Protein AF-A0A9W6T0T1-F1 (afdb_monomer_lite)

Radius of gyration: 22.91 Å; chains: 1; bounding box: 56×58×58 Å

pLDDT: mean 77.08, std 14.74, range [39.44, 96.06]

Structure (mmCIF, N/CA/C/O backbone):
data_AF-A0A9W6T0T1-F1
#
_entry.id   AF-A0A9W6T0T1-F1
#
loop_
_atom_site.group_PDB
_atom_site.id
_atom_site.type_symbol
_atom_site.label_atom_id
_atom_site.label_alt_id
_atom_site.label_comp_id
_atom_site.label_asym_id
_atom_site.label_entity_id
_atom_site.label_seq_id
_atom_site.pdbx_PDB_ins_code
_atom_site.Cartn_x
_atom_site.Cartn_y
_atom_site.Cartn_z
_atom_site.occupancy
_atom_site.B_iso_or_equiv
_atom_site.auth_seq_id
_atom_site.auth_comp_id
_atom_site.auth_asym_id
_atom_site.auth_atom_id
_atom_site.pdbx_PDB_model_num
ATOM 1 N N . MET A 1 1 ? -1.316 -19.391 18.845 1.00 46.00 1 MET A N 1
ATOM 2 C CA . MET A 1 1 ? -0.109 -18.584 18.504 1.00 46.00 1 MET A CA 1
ATOM 3 C C . MET A 1 1 ? 0.082 -18.377 16.994 1.00 46.00 1 MET A C 1
ATOM 5 O O . MET A 1 1 ? 0.774 -17.444 16.601 1.00 46.00 1 MET A O 1
ATOM 9 N N . SER A 1 2 ? -0.535 -19.207 16.144 1.00 60.16 2 SER A N 1
ATOM 10 C CA . SER A 1 2 ? -0.568 -19.072 14.679 1.00 60.16 2 SER A CA 1
ATOM 11 C C . SER A 1 2 ? -1.429 -17.910 14.167 1.00 60.16 2 SER A C 1
ATOM 13 O O . SER A 1 2 ? -1.090 -17.333 13.134 1.00 60.16 2 SER A O 1
ATOM 15 N N . ASP A 1 3 ? -2.499 -17.543 14.881 1.00 75.88 3 ASP A N 1
ATOM 16 C CA . ASP A 1 3 ? -3.438 -16.512 14.414 1.00 75.88 3 ASP A CA 1
ATOM 17 C C . ASP A 1 3 ? -2.852 -15.109 14.490 1.00 75.88 3 ASP A C 1
ATOM 19 O O . ASP A 1 3 ? -2.873 -14.400 13.496 1.00 75.88 3 ASP A O 1
ATOM 23 N N . VAL A 1 4 ? -2.209 -14.737 15.605 1.00 84.44 4 VAL A N 1
ATOM 24 C CA . VAL A 1 4 ? -1.589 -13.405 15.744 1.00 84.44 4 VAL A CA 1
ATOM 25 C C . VAL A 1 4 ? -0.536 -13.172 14.659 1.00 84.44 4 VAL A C 1
ATOM 27 O O . VAL A 1 4 ? -0.541 -12.130 14.012 1.00 84.44 4 VAL A O 1
ATOM 30 N N . LYS A 1 5 ? 0.330 -14.162 14.400 1.00 84.69 5 LYS A N 1
ATOM 31 C CA . LYS A 1 5 ? 1.347 -14.073 13.337 1.00 84.69 5 LYS A CA 1
ATOM 32 C C . LYS A 1 5 ? 0.708 -13.902 11.960 1.00 84.69 5 LYS A C 1
ATOM 34 O O . LYS A 1 5 ? 1.174 -13.100 11.161 1.00 84.69 5 LYS A O 1
ATOM 39 N N . THR A 1 6 ? -0.373 -14.630 11.699 1.00 85.69 6 THR A N 1
ATOM 40 C CA . THR A 1 6 ? -1.100 -14.543 10.430 1.00 85.69 6 THR A CA 1
ATOM 41 C C . THR A 1 6 ? -1.767 -13.183 10.263 1.00 85.69 6 THR A C 1
ATOM 43 O O . THR A 1 6 ? -1.629 -12.571 9.209 1.00 85.69 6 THR A O 1
ATOM 46 N N . SER A 1 7 ? -2.412 -12.666 11.309 1.00 87.00 7 SER A N 1
ATOM 47 C CA . SER A 1 7 ? -3.024 -11.337 11.295 1.00 87.00 7 SER A CA 1
ATOM 48 C C . SER A 1 7 ? -1.995 -10.234 11.054 1.00 87.00 7 SER A C 1
ATOM 50 O O . SER A 1 7 ? -2.264 -9.321 10.280 1.00 87.00 7 SER A O 1
ATOM 52 N N . VAL A 1 8 ? -0.799 -10.336 11.650 1.00 89.69 8 VAL A N 1
ATOM 53 C CA . VAL A 1 8 ? 0.301 -9.387 11.398 1.00 89.69 8 VAL A CA 1
ATOM 54 C C . VAL A 1 8 ? 0.752 -9.439 9.938 1.00 89.69 8 VAL A C 1
ATOM 56 O O . VAL A 1 8 ? 0.955 -8.390 9.338 1.00 89.69 8 VAL A O 1
ATOM 59 N N . ILE A 1 9 ? 0.863 -10.629 9.341 1.00 89.50 9 ILE A N 1
ATOM 60 C CA . ILE A 1 9 ? 1.258 -10.790 7.931 1.00 89.50 9 ILE A CA 1
ATOM 61 C C . ILE A 1 9 ? 0.209 -10.194 6.989 1.00 89.50 9 ILE A C 1
ATOM 63 O O . ILE A 1 9 ? 0.558 -9.461 6.066 1.00 89.50 9 ILE A O 1
ATOM 67 N N . VAL A 1 10 ? -1.075 -10.463 7.234 1.00 88.88 10 VAL A N 1
ATOM 68 C CA . VAL A 1 10 ? -2.179 -9.909 6.433 1.00 88.88 10 VAL A CA 1
ATOM 69 C C . VAL A 1 10 ? -2.222 -8.381 6.550 1.00 88.88 10 VAL A C 1
ATOM 71 O O . VAL A 1 10 ? -2.364 -7.679 5.544 1.00 88.88 10 VAL A O 1
ATOM 74 N N . LEU A 1 11 ? -2.042 -7.855 7.766 1.00 90.00 11 LEU A N 1
ATOM 75 C CA . LEU A 1 11 ? -1.973 -6.417 8.014 1.00 90.00 11 LEU A CA 1
ATOM 76 C C . LEU A 1 11 ? -0.768 -5.785 7.303 1.00 90.00 11 LEU A C 1
ATOM 78 O O . LEU A 1 11 ? -0.930 -4.782 6.612 1.00 90.00 11 LEU A O 1
ATOM 82 N N . ALA A 1 12 ? 0.415 -6.393 7.412 1.00 90.94 12 ALA A N 1
ATOM 83 C CA . ALA A 1 12 ? 1.630 -5.920 6.755 1.00 90.94 12 ALA A CA 1
ATOM 84 C C . ALA A 1 12 ? 1.478 -5.899 5.229 1.00 90.94 12 ALA A C 1
ATOM 86 O O . ALA A 1 12 ? 1.783 -4.887 4.605 1.00 90.94 12 ALA A O 1
ATOM 87 N N . ASN A 1 13 ? 0.934 -6.963 4.630 1.00 89.44 13 ASN A N 1
ATOM 88 C CA . ASN A 1 13 ? 0.684 -7.027 3.189 1.00 89.44 13 ASN A CA 1
ATOM 89 C C . ASN A 1 13 ? -0.243 -5.892 2.712 1.00 89.44 13 ASN A C 1
ATOM 91 O O . ASN A 1 13 ? -0.013 -5.286 1.669 1.00 89.44 13 ASN A O 1
ATOM 95 N N . THR A 1 14 ? -1.254 -5.553 3.516 1.00 88.25 14 THR A N 1
ATOM 96 C CA . THR A 1 14 ? -2.193 -4.463 3.208 1.00 88.25 14 THR A CA 1
ATOM 97 C C . THR A 1 14 ? -1.537 -3.081 3.292 1.00 88.25 14 THR A C 1
ATOM 99 O O . THR A 1 14 ? -1.861 -2.210 2.486 1.00 88.25 14 THR A O 1
ATOM 102 N N . ILE A 1 15 ? -0.629 -2.871 4.253 1.00 89.00 15 ILE A N 1
ATOM 103 C CA . ILE A 1 15 ? 0.111 -1.607 4.419 1.00 89.00 15 ILE A CA 1
ATOM 104 C C . ILE A 1 15 ? 1.149 -1.431 3.305 1.00 89.00 15 ILE A C 1
ATOM 106 O O . ILE A 1 15 ? 1.279 -0.333 2.772 1.00 89.00 15 ILE A O 1
ATOM 110 N N . LEU A 1 16 ? 1.875 -2.499 2.954 1.00 89.31 16 LEU A N 1
ATOM 111 C CA . LEU A 1 16 ? 2.924 -2.463 1.932 1.00 89.31 16 LEU A CA 1
ATOM 112 C C . LEU A 1 16 ? 2.329 -2.164 0.548 1.00 89.31 16 LEU A C 1
ATOM 114 O O . LEU A 1 16 ? 2.744 -1.189 -0.076 1.00 89.31 16 LEU A O 1
ATOM 118 N N . GLY A 1 17 ? 1.319 -2.942 0.136 1.00 83.31 17 GLY A N 1
ATOM 119 C CA . GLY A 1 17 ? 0.430 -2.699 -1.009 1.00 83.31 17 GLY A CA 1
ATOM 120 C C . GLY A 1 17 ? 1.032 -2.004 -2.241 1.00 83.31 17 GLY A C 1
ATOM 121 O O . GLY A 1 17 ? 2.203 -2.155 -2.577 1.00 83.31 17 GLY A O 1
ATOM 122 N N . THR A 1 18 ? 0.210 -1.213 -2.940 1.00 82.12 18 THR A N 1
ATOM 123 C CA . THR A 1 18 ? 0.683 -0.304 -4.005 1.00 82.12 18 THR A CA 1
ATOM 124 C C . THR A 1 18 ? 1.443 0.902 -3.455 1.00 82.12 18 THR A C 1
ATOM 126 O O . THR A 1 18 ? 2.189 1.542 -4.192 1.00 82.12 18 THR A O 1
ATOM 129 N N . GLY A 1 19 ? 1.289 1.207 -2.160 1.00 81.75 19 GLY A N 1
ATOM 130 C CA . GLY A 1 19 ? 1.917 2.358 -1.513 1.00 81.75 19 GLY A CA 1
ATOM 131 C C . GLY A 1 19 ? 3.441 2.339 -1.611 1.00 81.75 19 GLY A C 1
ATOM 132 O O . GLY A 1 19 ? 4.041 3.392 -1.813 1.00 81.75 19 GLY A O 1
ATOM 133 N N . LEU A 1 20 ? 4.061 1.153 -1.571 1.00 88.69 20 LEU A N 1
ATOM 134 C CA . LEU A 1 20 ? 5.510 0.997 -1.718 1.00 88.69 20 LEU A CA 1
ATOM 135 C C . LEU A 1 20 ? 6.044 1.566 -3.045 1.00 88.69 20 LEU A C 1
ATOM 137 O O . LEU A 1 20 ? 7.113 2.171 -3.059 1.00 88.69 20 LEU A O 1
ATOM 141 N N . LEU A 1 21 ? 5.293 1.413 -4.142 1.00 86.75 21 LEU A N 1
ATOM 142 C CA . LEU A 1 21 ? 5.676 1.922 -5.465 1.00 86.75 21 LEU A CA 1
ATOM 143 C C . LEU A 1 21 ? 5.518 3.447 -5.568 1.00 86.75 21 LEU A C 1
ATOM 145 O O . LEU A 1 21 ? 6.226 4.094 -6.336 1.00 86.75 21 LEU A O 1
ATOM 149 N N . SER A 1 22 ? 4.626 4.030 -4.766 1.00 86.75 22 SER A N 1
ATOM 150 C CA . SER A 1 22 ? 4.343 5.469 -4.763 1.00 86.75 22 SER A CA 1
ATOM 151 C C . SER A 1 22 ? 5.310 6.282 -3.897 1.00 86.75 22 SER A C 1
ATOM 153 O O . SER A 1 22 ? 5.521 7.461 -4.172 1.00 86.75 22 SER A O 1
ATOM 155 N N . ILE A 1 23 ? 5.925 5.681 -2.870 1.00 89.44 23 ILE A N 1
ATOM 156 C CA . ILE A 1 23 ? 6.899 6.352 -1.986 1.00 89.44 23 ILE A CA 1
ATOM 157 C C . ILE A 1 23 ? 8.079 6.984 -2.751 1.00 89.44 23 ILE A C 1
ATOM 159 O O . ILE A 1 23 ? 8.341 8.168 -2.527 1.00 89.44 23 ILE A O 1
ATOM 163 N N . PRO A 1 24 ? 8.795 6.283 -3.657 1.00 87.25 24 PRO A N 1
ATOM 164 C CA . PRO A 1 24 ? 9.903 6.899 -4.391 1.00 87.25 24 PRO A CA 1
ATOM 165 C C . PRO A 1 24 ? 9.436 8.052 -5.288 1.00 87.25 24 PRO A C 1
ATOM 167 O O . PRO A 1 24 ? 10.149 9.043 -5.433 1.00 87.25 24 PRO A O 1
ATOM 170 N N . TYR A 1 25 ? 8.226 7.958 -5.849 1.00 84.19 25 TYR A N 1
ATOM 171 C CA . TYR A 1 25 ? 7.629 9.036 -6.633 1.00 84.19 25 TYR A CA 1
ATOM 172 C C . TYR A 1 25 ? 7.314 10.269 -5.771 1.00 84.19 25 TYR A C 1
ATOM 174 O O . TYR A 1 25 ? 7.643 11.381 -6.174 1.00 84.19 25 TYR A O 1
ATOM 182 N N . ALA A 1 26 ? 6.766 10.079 -4.567 1.00 84.81 26 ALA A N 1
ATOM 183 C CA . ALA A 1 26 ? 6.483 11.168 -3.629 1.00 84.81 26 ALA A CA 1
ATOM 184 C C . ALA A 1 26 ? 7.763 11.882 -3.151 1.00 84.81 26 ALA A C 1
ATOM 186 O O . ALA A 1 26 ? 7.825 13.108 -3.106 1.00 84.81 26 ALA A O 1
ATOM 187 N N . ILE A 1 27 ? 8.831 11.131 -2.856 1.00 85.56 27 ILE A N 1
ATOM 188 C CA . ILE A 1 27 ? 10.128 11.727 -2.481 1.00 85.56 27 ILE A CA 1
ATOM 189 C C . ILE A 1 27 ? 10.734 12.497 -3.663 1.00 85.56 27 ILE A C 1
ATOM 191 O O . ILE A 1 27 ? 11.324 13.561 -3.475 1.00 85.56 27 ILE A O 1
ATOM 195 N N . LYS A 1 28 ? 10.565 11.986 -4.889 1.00 81.62 28 LYS A N 1
ATOM 196 C CA . LYS A 1 28 ? 11.007 12.671 -6.108 1.00 81.62 28 LYS A CA 1
ATOM 197 C C . LYS A 1 28 ? 10.241 13.980 -6.353 1.00 81.62 28 LYS A C 1
ATOM 199 O O . LYS A 1 28 ? 10.848 14.920 -6.857 1.00 81.62 28 LYS A O 1
ATOM 204 N N . SER A 1 29 ? 8.944 14.057 -6.037 1.00 80.56 29 SER A N 1
ATOM 205 C CA . SER A 1 29 ? 8.131 15.263 -6.273 1.00 80.56 29 SER A CA 1
ATOM 206 C C . SER A 1 29 ? 8.330 16.353 -5.218 1.00 80.56 29 SER A C 1
ATOM 208 O O . SER A 1 29 ? 8.400 17.537 -5.566 1.00 80.56 29 SER A O 1
ATOM 210 N N . ASP A 1 30 ? 8.436 15.953 -3.949 1.00 76.56 30 ASP A N 1
ATOM 211 C CA . ASP A 1 30 ? 8.377 16.869 -2.800 1.00 76.56 30 ASP A CA 1
ATOM 212 C C . ASP A 1 30 ? 9.770 17.223 -2.250 1.00 76.56 30 ASP A C 1
ATOM 214 O O . ASP A 1 30 ? 9.915 18.125 -1.425 1.00 76.56 30 ASP A O 1
ATOM 218 N N . GLY A 1 31 ? 10.811 16.537 -2.727 1.00 79.94 31 GLY A N 1
ATOM 219 C CA . GLY A 1 31 ? 12.179 16.667 -2.240 1.00 79.94 31 GLY A CA 1
ATOM 220 C C . GLY A 1 31 ? 12.460 15.775 -1.029 1.00 79.94 31 GLY A C 1
ATOM 221 O O . GLY A 1 31 ? 11.560 15.299 -0.333 1.00 79.94 31 GLY A O 1
ATOM 222 N N . LEU A 1 32 ? 13.746 15.533 -0.761 1.00 82.94 32 LEU A N 1
ATOM 223 C CA . LEU A 1 32 ? 14.165 14.525 0.219 1.00 82.94 32 LEU A CA 1
ATOM 224 C C . LEU A 1 32 ? 13.735 14.872 1.654 1.00 82.94 32 LEU A C 1
ATOM 226 O O . LEU A 1 32 ? 13.213 14.012 2.361 1.00 82.94 32 LEU A O 1
ATOM 230 N N . ALA A 1 33 ? 13.942 16.119 2.092 1.00 84.44 33 ALA A N 1
ATOM 231 C CA . ALA A 1 33 ? 13.657 16.516 3.471 1.00 84.44 33 ALA A CA 1
ATOM 232 C C . ALA A 1 33 ? 12.148 16.528 3.765 1.00 84.44 33 ALA A C 1
ATOM 234 O O . ALA A 1 33 ? 11.704 15.918 4.738 1.00 84.44 33 ALA A O 1
ATOM 235 N N . LEU A 1 34 ? 11.355 17.177 2.903 1.00 84.56 34 LEU A N 1
ATOM 236 C CA . LEU A 1 34 ? 9.900 17.239 3.055 1.00 84.56 34 LEU A CA 1
ATOM 237 C C . LEU A 1 34 ? 9.259 15.856 2.892 1.00 84.56 34 LEU A C 1
ATOM 239 O O . LEU A 1 34 ? 8.417 15.489 3.710 1.00 84.56 34 LEU A O 1
ATOM 243 N N . GLY A 1 35 ? 9.711 15.052 1.923 1.00 87.06 35 GLY A N 1
ATOM 244 C CA . GLY A 1 35 ? 9.228 13.684 1.726 1.00 87.06 35 GLY A CA 1
ATOM 245 C C . GLY A 1 35 ? 9.424 12.800 2.963 1.00 87.06 35 GLY A C 1
ATOM 246 O O . GLY A 1 35 ? 8.483 12.142 3.407 1.00 87.06 35 GLY A O 1
ATOM 247 N N . VAL A 1 36 ? 10.609 12.828 3.587 1.00 89.25 36 VAL A N 1
ATOM 248 C CA . VAL A 1 36 ? 10.875 12.054 4.816 1.00 89.25 36 VAL A CA 1
ATOM 249 C C . VAL A 1 36 ? 10.018 12.543 5.988 1.00 89.25 36 VAL A C 1
ATOM 251 O O . VAL A 1 36 ? 9.451 11.720 6.710 1.00 89.25 36 VAL A O 1
ATOM 254 N N . ILE A 1 37 ? 9.868 13.861 6.164 1.00 91.12 37 ILE A N 1
ATOM 255 C CA . ILE A 1 37 ? 9.015 14.431 7.220 1.00 91.12 37 ILE A CA 1
ATOM 256 C C . ILE A 1 37 ? 7.557 13.991 7.036 1.00 91.12 37 ILE A C 1
ATOM 258 O O . ILE A 1 37 ? 6.928 13.561 8.004 1.00 91.12 37 ILE A O 1
ATOM 262 N N . LEU A 1 38 ? 7.027 14.045 5.810 1.00 90.69 38 LEU A N 1
ATOM 263 C CA . LEU A 1 38 ? 5.658 13.623 5.504 1.00 90.69 38 LEU A CA 1
ATOM 264 C C . LEU A 1 38 ? 5.449 12.126 5.746 1.00 90.69 38 LEU A C 1
ATOM 266 O O . LEU A 1 38 ? 4.427 11.739 6.316 1.00 90.69 38 LEU A O 1
ATOM 270 N N . VAL A 1 39 ? 6.424 11.281 5.392 1.00 91.31 39 VAL A N 1
ATOM 271 C CA . VAL A 1 39 ? 6.359 9.840 5.682 1.00 91.31 39 VAL A CA 1
ATOM 272 C C . VAL A 1 39 ? 6.318 9.598 7.192 1.00 91.31 39 VAL A C 1
ATOM 274 O O . VAL A 1 39 ? 5.432 8.879 7.658 1.00 91.31 39 VAL A O 1
ATOM 277 N N . ILE A 1 40 ? 7.198 10.234 7.973 1.00 93.31 40 ILE A N 1
ATOM 278 C CA . ILE A 1 40 ? 7.216 10.092 9.440 1.00 93.31 40 ILE A CA 1
ATOM 279 C C . ILE A 1 40 ? 5.900 10.590 10.049 1.00 93.31 40 ILE A C 1
ATOM 281 O O . ILE A 1 40 ? 5.307 9.897 10.877 1.00 93.31 40 ILE A O 1
ATOM 285 N N . ALA A 1 41 ? 5.405 11.750 9.612 1.00 94.69 41 ALA A N 1
ATOM 286 C CA . ALA A 1 41 ? 4.128 12.288 10.070 1.00 94.69 41 ALA A CA 1
ATOM 287 C C . ALA A 1 41 ? 2.974 11.316 9.770 1.00 94.69 41 ALA A C 1
ATOM 289 O O . ALA A 1 41 ? 2.198 10.989 10.669 1.00 94.69 41 ALA A O 1
ATOM 290 N N . SER A 1 42 ? 2.912 10.773 8.548 1.00 92.94 42 SER A N 1
ATOM 291 C CA . SER A 1 42 ? 1.891 9.795 8.150 1.00 92.94 42 SER A CA 1
ATOM 292 C C . SER A 1 42 ? 1.966 8.500 8.967 1.00 92.94 42 SER A C 1
ATOM 294 O O . SER A 1 42 ? 0.927 7.941 9.333 1.00 92.94 42 SER A O 1
ATOM 296 N N . ALA A 1 43 ? 3.176 8.050 9.319 1.00 93.06 43 ALA A N 1
ATOM 297 C CA . ALA A 1 43 ? 3.394 6.874 10.151 1.00 93.06 43 ALA A CA 1
ATOM 298 C C . ALA A 1 43 ? 2.902 7.110 11.587 1.00 93.06 43 ALA A C 1
ATOM 300 O O . ALA A 1 43 ? 2.169 6.275 12.121 1.00 93.06 43 ALA A O 1
ATOM 301 N N . CYS A 1 44 ? 3.219 8.265 12.183 1.00 96.06 44 CYS A N 1
ATOM 302 C CA . CYS A 1 44 ? 2.721 8.655 13.504 1.00 96.06 44 CYS A CA 1
ATOM 303 C C . CYS A 1 44 ? 1.189 8.748 13.533 1.00 96.06 44 CYS A C 1
ATOM 305 O O .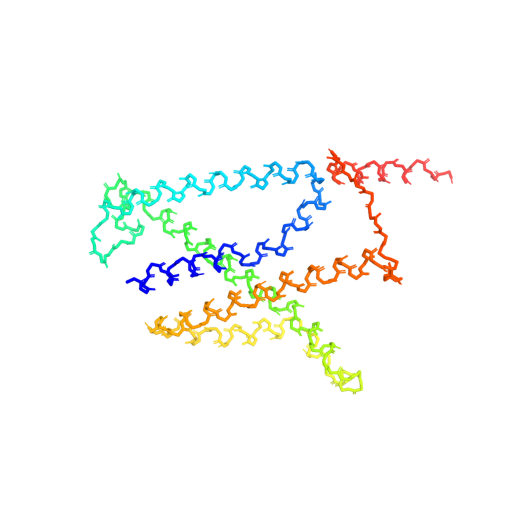 CYS A 1 44 ? 0.554 8.171 14.419 1.00 96.06 44 CYS A O 1
ATOM 307 N N . THR A 1 45 ? 0.579 9.414 12.546 1.00 95.19 45 THR A N 1
ATOM 308 C CA . THR A 1 45 ? -0.884 9.531 12.440 1.00 95.19 45 THR A CA 1
ATOM 309 C C . THR A 1 45 ? -1.549 8.166 12.252 1.00 95.19 45 THR A C 1
ATOM 311 O O . THR A 1 45 ? -2.552 7.878 12.905 1.00 95.19 45 THR A O 1
ATOM 314 N N . SER A 1 46 ? -0.976 7.294 11.419 1.00 93.75 46 SER A N 1
ATOM 315 C CA . SER A 1 46 ? -1.496 5.938 11.194 1.00 93.75 46 SER A CA 1
ATOM 316 C C . SER A 1 46 ? -1.380 5.063 12.443 1.00 93.75 46 SER A C 1
ATOM 318 O O . SER A 1 46 ? -2.328 4.355 12.784 1.00 93.75 46 SER A O 1
ATOM 320 N N . ALA A 1 47 ? -0.255 5.134 13.163 1.00 93.88 47 ALA A N 1
ATOM 321 C CA . ALA A 1 47 ? -0.053 4.407 14.415 1.00 93.88 47 ALA A CA 1
ATOM 322 C C . ALA A 1 47 ? -1.039 4.865 15.499 1.00 93.88 47 ALA A C 1
ATOM 324 O O . ALA A 1 47 ? -1.648 4.030 16.170 1.00 93.88 47 ALA A O 1
ATOM 325 N N . PHE A 1 48 ? -1.252 6.178 15.626 1.00 94.81 48 PHE A N 1
ATOM 326 C CA . PHE A 1 48 ? -2.247 6.737 16.538 1.00 94.81 48 PHE A CA 1
ATOM 327 C C . PHE A 1 48 ? -3.671 6.291 16.172 1.00 94.81 48 PHE A C 1
ATOM 329 O O . PHE A 1 48 ? -4.405 5.810 17.034 1.00 94.81 48 PHE A O 1
ATOM 336 N N . GLY A 1 49 ? -4.043 6.356 14.888 1.00 92.25 49 GLY A N 1
ATOM 337 C CA . GLY A 1 49 ? -5.343 5.882 14.408 1.00 92.25 49 GLY A CA 1
ATOM 338 C C . GLY A 1 49 ? -5.569 4.391 14.680 1.00 92.25 49 GLY A C 1
ATOM 339 O O . GLY A 1 49 ? -6.627 4.006 15.183 1.00 92.25 49 GLY A O 1
ATOM 340 N N . LEU A 1 50 ? -4.557 3.554 14.427 1.00 90.31 50 LEU A N 1
ATOM 341 C CA . LEU A 1 50 ? -4.611 2.121 14.719 1.00 90.31 50 LEU A CA 1
ATOM 342 C C . LEU A 1 50 ? -4.719 1.847 16.225 1.00 90.31 50 LEU A C 1
ATOM 344 O O . LEU A 1 50 ? -5.455 0.947 16.623 1.00 90.31 50 LEU A O 1
ATOM 348 N N . TYR A 1 51 ? -4.038 2.629 17.067 1.00 91.50 51 TYR A N 1
ATOM 349 C CA . TYR A 1 51 ? -4.130 2.526 18.524 1.00 91.50 51 TYR A CA 1
ATOM 350 C C . TYR A 1 51 ? -5.535 2.862 19.038 1.00 91.50 51 TYR A C 1
ATOM 352 O O . TYR A 1 51 ? -6.123 2.074 19.784 1.00 91.50 51 TYR A O 1
ATOM 360 N N . CYS A 1 52 ? -6.111 3.984 18.594 1.00 87.88 52 CYS A N 1
ATOM 361 C CA . CYS A 1 52 ? -7.489 4.355 18.919 1.00 87.88 52 CYS A CA 1
ATOM 362 C C . CYS A 1 52 ? -8.479 3.271 18.476 1.00 87.88 52 CYS A C 1
ATOM 364 O O . CYS A 1 52 ? -9.358 2.882 19.249 1.00 87.88 52 CYS A O 1
ATOM 366 N N . LEU A 1 53 ? -8.303 2.733 17.266 1.00 85.50 53 LEU A N 1
ATOM 367 C CA . LEU A 1 53 ? -9.145 1.663 16.743 1.00 85.50 53 LEU A CA 1
ATOM 368 C C . LEU A 1 53 ? -8.998 0.363 17.545 1.00 85.50 53 LEU A C 1
ATOM 370 O O . LEU A 1 53 ? -9.995 -0.289 17.844 1.00 85.50 53 LEU A O 1
ATOM 374 N N . ALA A 1 54 ? -7.775 -0.003 17.929 1.00 86.25 54 ALA A N 1
ATOM 375 C CA . ALA A 1 54 ? -7.511 -1.194 18.730 1.00 86.25 54 ALA A CA 1
ATOM 376 C C . ALA A 1 54 ? -8.145 -1.101 20.124 1.00 86.25 54 ALA A C 1
ATOM 378 O O . ALA A 1 54 ? -8.635 -2.104 20.641 1.00 86.25 54 ALA A O 1
ATOM 379 N N . ILE A 1 55 ? -8.167 0.091 20.730 1.00 84.75 55 ILE A N 1
ATOM 380 C CA . ILE A 1 55 ? -8.893 0.333 21.982 1.00 84.75 55 ILE A CA 1
ATOM 381 C C . ILE A 1 55 ? -10.395 0.206 21.752 1.00 84.75 55 ILE A C 1
ATOM 383 O O . ILE A 1 55 ? -11.043 -0.542 22.479 1.00 84.75 55 ILE A O 1
ATOM 387 N N . ALA A 1 56 ? -10.940 0.880 20.735 1.00 78.00 56 ALA A N 1
ATOM 388 C CA . ALA A 1 56 ? -12.364 0.819 20.416 1.00 78.00 56 ALA A CA 1
ATOM 389 C C . ALA A 1 56 ? -12.827 -0.629 20.181 1.00 78.00 56 ALA A C 1
ATOM 391 O O . ALA A 1 56 ? -13.839 -1.050 20.734 1.00 78.00 56 ALA A O 1
ATOM 392 N N . ALA A 1 57 ? -12.035 -1.428 19.460 1.00 77.56 57 ALA A N 1
ATOM 393 C CA . ALA A 1 57 ? -12.320 -2.833 19.183 1.00 77.56 57 ALA A CA 1
ATOM 394 C C . ALA A 1 57 ? -12.467 -3.702 20.447 1.00 77.56 57 ALA A C 1
ATOM 396 O O . ALA A 1 57 ? -13.196 -4.690 20.408 1.00 77.56 57 ALA A O 1
ATOM 397 N N . LYS A 1 58 ? -11.845 -3.332 21.578 1.00 77.62 58 LYS A N 1
ATOM 398 C CA . LYS A 1 58 ? -12.016 -4.046 22.860 1.00 77.62 58 LYS A CA 1
ATOM 399 C C . LYS A 1 58 ? -13.408 -3.865 23.470 1.00 77.62 58 LYS A C 1
ATOM 401 O O . LYS A 1 58 ? -13.818 -4.698 24.269 1.00 77.62 58 LYS A O 1
ATOM 406 N N . PHE A 1 59 ? -14.115 -2.794 23.111 1.00 69.88 59 PHE A N 1
ATOM 407 C CA . PHE A 1 59 ? -15.471 -2.512 23.588 1.00 69.88 59 PHE A CA 1
ATOM 408 C C . PHE A 1 59 ? -16.561 -3.135 22.698 1.00 69.88 59 PHE A C 1
ATOM 410 O O . PHE A 1 59 ? -17.732 -3.119 23.069 1.00 69.88 59 PHE A O 1
ATOM 417 N N . ALA A 1 60 ? -16.204 -3.689 21.532 1.00 66.44 60 ALA A N 1
ATOM 418 C CA . ALA A 1 60 ? -17.145 -4.398 20.667 1.00 66.44 60 ALA A CA 1
ATOM 419 C C . ALA A 1 60 ? -17.457 -5.807 21.195 1.00 66.44 60 ALA A C 1
ATOM 421 O O . ALA A 1 60 ? -16.611 -6.466 21.797 1.00 66.44 60 ALA A O 1
ATOM 422 N N . VAL A 1 61 ? -18.665 -6.304 20.904 1.00 57.72 61 VAL A N 1
ATOM 423 C CA . VAL A 1 61 ? -19.070 -7.675 21.247 1.00 57.72 61 VAL A CA 1
ATOM 424 C C . VAL A 1 61 ? -18.139 -8.686 20.550 1.00 57.72 61 VAL A C 1
ATOM 426 O O . VAL A 1 61 ? -17.992 -8.627 19.321 1.00 57.72 61 VAL A O 1
ATOM 429 N N . PRO A 1 62 ? -17.530 -9.634 21.292 1.00 54.53 62 PRO A N 1
ATOM 430 C CA . PRO A 1 62 ? -16.669 -10.663 20.716 1.00 54.53 62 PRO A CA 1
ATOM 431 C C . PRO A 1 62 ? -17.392 -11.448 19.612 1.00 54.53 62 PRO A C 1
ATOM 433 O O . PRO A 1 62 ? -18.505 -11.931 19.802 1.00 54.53 62 PRO A O 1
ATOM 436 N N . GLY A 1 63 ? -16.762 -11.567 18.441 1.00 54.38 63 GLY A N 1
ATOM 437 C CA . GLY A 1 63 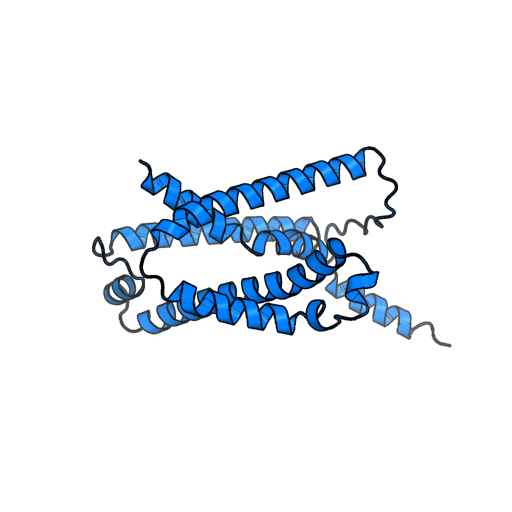? -17.284 -12.335 17.302 1.00 54.38 63 GLY A CA 1
ATOM 438 C C . GLY A 1 63 ? -18.127 -11.549 16.289 1.00 54.38 63 GLY A C 1
ATOM 439 O O . GLY A 1 63 ? -18.345 -12.059 15.197 1.00 54.38 63 GLY A O 1
ATOM 440 N N . HIS A 1 64 ? -18.542 -10.310 16.593 1.00 50.09 64 HIS A N 1
ATOM 441 C CA . HIS A 1 64 ? -19.257 -9.413 15.662 1.00 50.09 64 HIS A CA 1
ATOM 442 C C . HIS A 1 64 ? -18.697 -7.980 15.709 1.00 50.09 64 HIS A C 1
ATOM 444 O O . HIS A 1 64 ? -19.436 -6.996 15.652 1.00 50.09 64 HIS A O 1
ATOM 450 N N . ALA A 1 65 ? -17.373 -7.850 15.825 1.00 52.41 65 ALA A N 1
ATOM 451 C CA . ALA A 1 65 ? -16.672 -6.568 15.827 1.00 52.41 65 ALA A CA 1
ATOM 452 C C . ALA A 1 65 ? -16.631 -5.954 14.414 1.00 52.41 65 ALA A C 1
ATOM 454 O O . ALA A 1 65 ? -15.583 -5.862 13.783 1.00 52.41 65 ALA A O 1
ATOM 455 N N . SER A 1 66 ? -17.794 -5.567 13.894 1.00 61.56 66 SER A N 1
ATOM 456 C CA . SER A 1 66 ? -17.896 -4.704 12.719 1.00 61.56 66 SER A CA 1
ATOM 457 C C . SER A 1 66 ? -17.907 -3.242 13.166 1.00 61.56 66 SER A C 1
ATOM 459 O O . SER A 1 66 ? -18.473 -2.909 14.211 1.00 61.56 66 SER A O 1
ATOM 461 N N . PHE A 1 67 ? -17.329 -2.353 12.358 1.00 58.75 67 PHE A N 1
ATOM 462 C CA . PHE A 1 67 ? -17.402 -0.901 12.556 1.00 58.75 67 PHE A CA 1
ATOM 463 C C . PHE A 1 67 ? -18.849 -0.412 12.729 1.00 58.75 67 PHE A C 1
ATOM 465 O O . PHE A 1 67 ? -19.101 0.521 13.489 1.00 58.75 67 PHE A O 1
ATOM 472 N N . PHE A 1 68 ? -19.814 -1.112 12.125 1.00 56.50 68 PHE A N 1
ATOM 473 C CA . PHE A 1 68 ? -21.240 -0.878 12.329 1.00 56.50 68 PHE A CA 1
ATOM 474 C C . PHE A 1 68 ? -21.686 -1.125 13.783 1.00 56.50 68 PHE A C 1
ATOM 476 O O . PHE A 1 68 ? -22.379 -0.293 14.367 1.00 56.50 68 PHE A O 1
ATOM 483 N N . ALA A 1 69 ? -21.242 -2.221 14.406 1.00 58.31 69 ALA A N 1
ATOM 484 C CA . ALA A 1 69 ? -21.558 -2.549 15.799 1.00 58.31 69 ALA A CA 1
ATOM 485 C C . ALA A 1 69 ? -20.914 -1.559 16.786 1.00 58.31 69 ALA A C 1
ATOM 487 O O . ALA A 1 69 ? -21.542 -1.172 17.770 1.00 58.31 69 ALA A O 1
ATOM 488 N N . LEU A 1 70 ? -19.701 -1.085 16.482 1.00 58.97 70 LEU A N 1
ATOM 489 C CA . LEU A 1 70 ? -19.031 -0.020 17.239 1.00 58.97 70 LEU A CA 1
ATOM 490 C C . LEU A 1 70 ? -19.763 1.320 17.107 1.00 58.97 70 LEU A C 1
ATOM 492 O O . LEU A 1 70 ? -20.003 1.999 18.103 1.00 58.97 70 LEU A O 1
ATOM 496 N N . SER A 1 71 ? -20.194 1.674 15.896 1.00 57.31 71 SER A N 1
ATOM 497 C CA . SER A 1 71 ? -20.922 2.922 15.659 1.00 57.31 71 SER A CA 1
ATOM 498 C C . SER A 1 71 ? -22.281 2.975 16.364 1.00 57.31 71 SER A C 1
ATOM 500 O O . SER A 1 71 ? -22.670 4.027 16.866 1.00 57.31 71 SER A O 1
ATOM 502 N N . LYS A 1 72 ? -22.970 1.830 16.483 1.00 57.03 72 LYS A N 1
ATOM 503 C CA . LYS A 1 72 ? -24.218 1.687 17.250 1.00 57.03 72 LYS A CA 1
ATOM 504 C C . LYS A 1 72 ? -24.013 1.945 18.746 1.00 57.03 72 LYS A C 1
ATOM 506 O O . LYS A 1 72 ? -24.952 2.389 19.398 1.00 57.03 72 LYS A O 1
ATOM 511 N N . LEU A 1 73 ? -22.812 1.674 19.266 1.00 58.16 73 LEU A N 1
ATOM 512 C CA . LEU A 1 73 ? -22.451 1.858 20.673 1.00 58.16 73 LEU A CA 1
ATOM 513 C C . LEU A 1 73 ? -22.050 3.303 21.006 1.00 58.16 73 LEU A C 1
ATOM 515 O O . LEU A 1 73 ? -22.287 3.750 22.122 1.00 58.16 73 LEU A O 1
ATOM 519 N N . THR A 1 74 ? -21.430 4.025 20.065 1.00 64.06 74 THR A N 1
ATOM 520 C CA . THR A 1 74 ? -20.904 5.380 20.315 1.00 64.06 74 THR A CA 1
ATOM 521 C C . THR A 1 74 ? -21.835 6.483 19.805 1.00 64.06 74 THR A C 1
ATOM 523 O O . THR A 1 74 ? -22.203 7.360 20.579 1.00 64.06 74 THR A O 1
ATOM 526 N N . VAL A 1 75 ? -22.234 6.455 18.523 1.00 60.66 75 VAL A N 1
ATOM 527 C CA . VAL A 1 75 ? -23.133 7.454 17.908 1.00 60.66 75 VAL A CA 1
ATOM 528 C C . VAL A 1 75 ? -23.910 6.813 16.739 1.00 60.66 75 VAL A C 1
ATOM 530 O O . VAL A 1 75 ? -23.395 6.746 15.618 1.00 60.66 75 VAL A O 1
ATOM 533 N N . PRO A 1 76 ? -25.169 6.373 16.935 1.00 62.28 76 PRO A N 1
ATOM 534 C CA . PRO A 1 76 ? -25.904 5.577 15.944 1.00 62.28 76 PRO A CA 1
ATOM 535 C C . PRO A 1 76 ? -26.206 6.310 14.624 1.00 62.28 76 PRO A C 1
ATOM 537 O O . PRO A 1 76 ? -26.478 5.655 13.621 1.00 62.28 76 PRO A O 1
ATOM 540 N N . GLN A 1 77 ? -26.139 7.646 14.600 1.00 63.12 77 GLN A N 1
ATOM 541 C CA . GLN A 1 77 ? -26.368 8.466 13.402 1.00 63.12 77 GLN A CA 1
ATOM 542 C C . GLN A 1 77 ? -25.133 8.580 12.489 1.00 63.12 77 GLN A C 1
ATOM 544 O O . GLN A 1 77 ? -25.288 8.755 11.284 1.00 63.12 77 GLN A O 1
ATOM 549 N N . LEU A 1 78 ? -23.911 8.443 13.026 1.00 66.50 78 LEU A N 1
ATOM 550 C CA . LEU A 1 78 ? -22.667 8.550 12.242 1.00 66.50 78 LEU A CA 1
ATOM 551 C C . LEU A 1 78 ? -22.193 7.208 11.665 1.00 66.50 78 LEU A C 1
ATOM 553 O O . LEU A 1 78 ? -21.312 7.184 10.808 1.00 66.50 78 LEU A O 1
ATOM 557 N N . GLY A 1 79 ? -22.779 6.088 12.094 1.00 70.50 79 GLY A N 1
ATOM 558 C CA . GLY A 1 79 ? -22.355 4.754 11.664 1.00 70.50 79 GLY A CA 1
ATOM 559 C C . GLY A 1 79 ? -22.420 4.508 10.164 1.00 70.50 79 GLY A C 1
ATOM 560 O O . GLY A 1 79 ? -21.507 3.911 9.604 1.00 70.50 79 GLY A O 1
ATOM 561 N N . ILE A 1 80 ? -23.451 5.037 9.506 1.00 75.31 80 ILE A N 1
ATOM 562 C CA . ILE A 1 80 ? -23.629 4.915 8.053 1.00 75.31 80 ILE A CA 1
ATOM 563 C C . ILE A 1 80 ? -22.521 5.667 7.303 1.00 75.31 80 ILE A C 1
ATOM 565 O O . ILE A 1 80 ? -22.016 5.176 6.299 1.00 75.31 80 ILE A O 1
ATOM 569 N N . VAL A 1 81 ? -22.103 6.835 7.803 1.00 81.56 81 VAL A N 1
ATOM 570 C CA . VAL A 1 81 ? -21.040 7.640 7.179 1.00 81.56 81 VAL A CA 1
ATOM 571 C C . VAL A 1 81 ? -19.692 6.929 7.281 1.00 81.56 81 VAL A C 1
ATOM 573 O O . VAL A 1 81 ? -18.950 6.885 6.303 1.00 81.56 81 VAL A O 1
ATOM 576 N N . PHE A 1 82 ? -19.383 6.331 8.436 1.00 78.75 82 PHE A N 1
ATOM 577 C CA . PHE A 1 82 ? -18.149 5.561 8.611 1.00 78.75 82 PHE A CA 1
ATOM 578 C C . PHE A 1 82 ? -18.125 4.290 7.761 1.00 78.75 82 PHE A C 1
ATOM 580 O O . PHE A 1 82 ? -17.103 4.001 7.143 1.00 78.75 82 PHE A O 1
ATOM 587 N N . ASP A 1 83 ? -19.237 3.558 7.689 1.00 80.69 83 ASP A N 1
ATOM 588 C CA . ASP A 1 83 ? -19.340 2.358 6.854 1.00 80.69 83 ASP A CA 1
ATOM 589 C C . ASP A 1 83 ? -19.191 2.700 5.363 1.00 80.69 83 ASP A C 1
ATOM 591 O O . ASP A 1 83 ? -18.405 2.075 4.650 1.00 80.69 83 ASP A O 1
ATOM 595 N N . LEU A 1 84 ? -19.832 3.785 4.911 1.00 86.06 84 LEU A N 1
ATOM 596 C CA . LEU A 1 84 ? -19.664 4.300 3.554 1.00 86.06 84 LEU A CA 1
ATOM 597 C C . LEU A 1 84 ? -18.216 4.735 3.279 1.00 86.06 84 LEU A C 1
ATOM 599 O O . LEU A 1 84 ? -17.675 4.424 2.219 1.00 86.06 84 LEU A O 1
ATOM 603 N N . ALA A 1 85 ? -17.562 5.412 4.226 1.00 88.88 85 ALA A N 1
ATOM 604 C CA . ALA A 1 85 ? -16.163 5.814 4.085 1.00 88.88 85 ALA A CA 1
ATOM 605 C C . ALA A 1 85 ? -15.228 4.600 3.953 1.00 88.88 85 ALA A C 1
ATOM 607 O O . ALA A 1 85 ? -14.325 4.607 3.113 1.00 88.88 85 ALA A O 1
ATOM 608 N N . ILE A 1 86 ? -15.465 3.537 4.730 1.00 87.50 86 ILE A N 1
ATOM 609 C CA . ILE A 1 86 ? -14.720 2.274 4.631 1.00 87.50 86 ILE A CA 1
ATOM 610 C C . ILE A 1 86 ? -14.985 1.607 3.280 1.00 87.50 86 ILE A C 1
ATOM 612 O O . ILE A 1 86 ? -14.034 1.198 2.613 1.00 87.50 86 ILE A O 1
ATOM 616 N N . ALA A 1 87 ? -16.243 1.550 2.837 1.00 88.69 87 ALA A N 1
ATOM 617 C CA . ALA A 1 87 ? -16.608 0.983 1.543 1.00 88.69 87 ALA A CA 1
ATOM 618 C C . ALA A 1 87 ? -15.910 1.714 0.384 1.00 88.69 87 ALA A C 1
ATOM 620 O O . ALA A 1 87 ? -15.289 1.069 -0.462 1.00 88.69 87 ALA A O 1
ATOM 621 N N . VAL A 1 88 ? -15.923 3.053 0.382 1.00 93.12 88 VAL A N 1
ATOM 622 C CA . VAL A 1 88 ? -15.236 3.879 -0.627 1.00 93.12 88 VAL A CA 1
ATOM 623 C C . VAL A 1 88 ? -13.718 3.686 -0.568 1.00 93.12 88 VAL A C 1
ATOM 625 O O . VAL A 1 88 ? -13.080 3.521 -1.608 1.00 93.12 88 VAL A O 1
ATOM 628 N N . LYS A 1 89 ? -13.122 3.638 0.631 1.00 90.44 89 LYS A N 1
ATOM 629 C CA . LYS A 1 89 ? -11.692 3.334 0.820 1.00 90.44 89 LYS A CA 1
ATOM 630 C C . LYS A 1 89 ? -11.328 1.969 0.233 1.00 90.44 89 LYS A C 1
ATOM 632 O O . LYS A 1 89 ? -10.335 1.859 -0.490 1.00 90.44 89 LYS A O 1
ATOM 637 N N . CYS A 1 90 ? -12.095 0.931 0.553 1.00 89.81 90 CYS A N 1
ATOM 638 C CA . CYS A 1 90 ? -11.852 -0.427 0.073 1.00 89.81 90 CYS A CA 1
ATOM 639 C C . CYS A 1 90 ? -12.014 -0.516 -1.445 1.00 89.81 90 CYS A C 1
ATOM 641 O O . CYS A 1 90 ? -11.154 -1.094 -2.110 1.00 89.81 90 CYS A O 1
ATOM 643 N N . PHE A 1 91 ? -13.053 0.116 -1.993 1.00 91.00 91 PHE A N 1
ATOM 644 C CA . PHE A 1 91 ? -13.255 0.222 -3.434 1.00 91.00 91 PHE A CA 1
ATOM 645 C C . PHE A 1 91 ? -12.067 0.909 -4.117 1.00 91.00 91 PHE A C 1
ATOM 647 O O . PHE A 1 91 ? -11.503 0.361 -5.060 1.00 91.00 91 PHE A O 1
ATOM 654 N N . GLY A 1 92 ? -11.609 2.045 -3.584 1.00 91.69 92 GLY A N 1
ATOM 655 C CA . GLY A 1 92 ? -10.458 2.771 -4.123 1.00 91.69 92 GLY A CA 1
ATOM 656 C C . GLY A 1 92 ? -9.171 1.941 -4.136 1.00 91.69 92 GLY A C 1
ATOM 657 O O . GLY A 1 92 ? -8.455 1.932 -5.136 1.00 91.69 92 GLY A O 1
ATOM 658 N N . VAL A 1 93 ? -8.889 1.193 -3.062 1.00 89.94 93 VAL A N 1
ATOM 659 C CA . VAL A 1 93 ? -7.725 0.288 -3.014 1.00 89.94 93 VAL A CA 1
ATOM 660 C C . VAL A 1 93 ? -7.868 -0.859 -4.019 1.00 89.94 93 VAL A C 1
ATOM 662 O O . VAL A 1 93 ? -6.904 -1.175 -4.713 1.00 89.94 93 VAL A O 1
ATOM 665 N N . GLY A 1 94 ? -9.060 -1.449 -4.148 1.00 90.50 94 GLY A N 1
ATOM 666 C CA . GLY A 1 94 ? -9.332 -2.488 -5.145 1.00 90.50 94 GLY A CA 1
ATOM 667 C C . GLY A 1 94 ? -9.114 -1.995 -6.579 1.00 90.50 94 GLY A C 1
ATOM 668 O O . GLY A 1 94 ? -8.412 -2.642 -7.356 1.00 90.50 94 GLY A O 1
ATOM 669 N N . CYS A 1 95 ? -9.638 -0.813 -6.911 1.00 91.06 95 CYS A N 1
ATOM 670 C CA . CYS A 1 95 ? -9.418 -0.175 -8.209 1.00 91.06 95 CYS A CA 1
ATOM 671 C C . CYS A 1 95 ? -7.940 0.157 -8.453 1.00 91.06 95 CYS A C 1
ATOM 673 O O . CYS A 1 95 ? -7.449 -0.055 -9.559 1.00 91.06 95 CYS A O 1
ATOM 675 N N . SER A 1 96 ? -7.213 0.632 -7.434 1.00 91.50 96 SER A N 1
ATOM 676 C CA . SER A 1 96 ? -5.774 0.908 -7.541 1.00 91.50 96 SER A CA 1
ATOM 677 C C . SER A 1 96 ? -4.978 -0.349 -7.898 1.00 91.50 96 SER A C 1
ATOM 679 O O . SER A 1 96 ? -4.146 -0.291 -8.801 1.00 91.50 96 SER A O 1
ATOM 681 N N . TYR A 1 97 ? -5.269 -1.494 -7.270 1.00 89.94 97 TYR A N 1
ATOM 682 C CA . TYR A 1 97 ? -4.630 -2.760 -7.639 1.00 89.94 97 T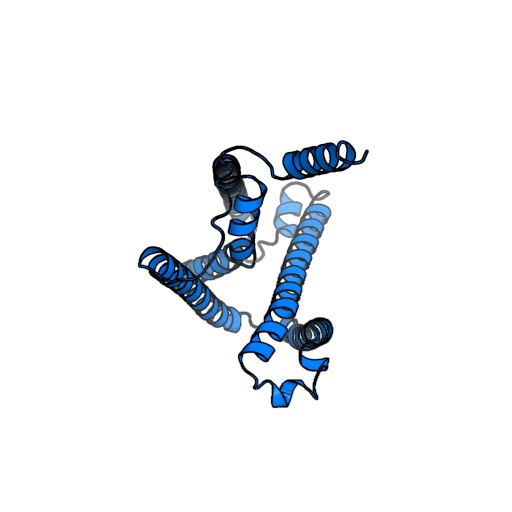YR A CA 1
ATOM 683 C C . TYR A 1 97 ? -4.948 -3.178 -9.077 1.00 89.94 97 TYR A C 1
ATOM 685 O O . TYR A 1 97 ? -4.052 -3.632 -9.785 1.00 89.94 97 TYR A O 1
ATOM 693 N N . LEU A 1 98 ? -6.192 -2.991 -9.530 1.00 90.75 98 LEU A N 1
ATOM 694 C CA . LEU A 1 98 ? -6.586 -3.337 -10.896 1.00 90.75 98 LEU A CA 1
ATOM 695 C C . LEU A 1 98 ? -5.857 -2.478 -11.941 1.00 90.75 98 LEU A C 1
ATOM 697 O O . LEU A 1 98 ? -5.422 -3.002 -12.962 1.00 90.75 98 LEU A O 1
ATOM 701 N N . ILE A 1 99 ? -5.682 -1.182 -11.664 1.00 89.56 99 ILE A N 1
ATOM 702 C CA . ILE A 1 99 ? -4.904 -0.271 -12.514 1.00 89.56 99 ILE A CA 1
ATOM 703 C C . ILE A 1 99 ? -3.443 -0.715 -12.576 1.00 89.56 99 ILE A C 1
ATOM 705 O O . ILE A 1 99 ? -2.918 -0.878 -13.671 1.00 89.56 99 ILE A O 1
ATOM 709 N N . VAL A 1 100 ? -2.816 -0.983 -11.426 1.00 89.94 100 VAL A N 1
ATOM 710 C CA . VAL A 1 100 ? -1.413 -1.420 -11.377 1.00 89.94 100 VAL A CA 1
ATOM 711 C C . VAL A 1 100 ? -1.212 -2.722 -12.152 1.00 89.94 100 VAL A C 1
ATOM 713 O O . VAL A 1 100 ? -0.278 -2.823 -12.938 1.00 89.94 100 VAL A O 1
ATOM 716 N N . ILE A 1 101 ? -2.104 -3.704 -12.005 1.00 89.06 101 ILE A N 1
ATOM 717 C CA . ILE A 1 101 ? -2.035 -4.944 -12.793 1.00 89.06 101 ILE A CA 1
ATOM 718 C C . ILE A 1 101 ? -2.217 -4.650 -14.289 1.00 89.06 101 ILE A C 1
ATOM 720 O O . ILE A 1 101 ? -1.471 -5.185 -15.106 1.00 89.06 101 ILE A O 1
ATOM 724 N N . GLY A 1 102 ? -3.167 -3.784 -14.649 1.00 88.94 102 GLY A N 1
ATOM 725 C CA . GLY A 1 102 ? -3.403 -3.366 -16.032 1.00 88.94 102 GLY A CA 1
ATOM 726 C C . GLY A 1 102 ? -2.213 -2.657 -16.682 1.00 88.94 102 GLY A C 1
ATOM 727 O O . GLY A 1 102 ? -2.040 -2.771 -17.891 1.00 88.94 102 GLY A O 1
ATOM 728 N N . ASP A 1 103 ? -1.390 -1.967 -15.893 1.00 89.06 103 ASP A N 1
ATOM 729 C CA . ASP A 1 103 ? -0.200 -1.258 -16.371 1.00 89.06 103 ASP A CA 1
ATOM 730 C C . ASP A 1 103 ? 1.032 -2.176 -16.421 1.00 89.06 103 ASP A C 1
ATOM 732 O O . ASP A 1 103 ? 1.862 -2.057 -17.324 1.00 89.06 103 ASP A O 1
ATOM 736 N N . LEU A 1 104 ? 1.153 -3.110 -15.470 1.00 89.12 104 LEU A N 1
ATOM 737 C CA . LEU A 1 104 ? 2.286 -4.035 -15.378 1.00 89.12 104 LEU A CA 1
ATOM 738 C C . LEU A 1 104 ? 2.177 -5.205 -16.364 1.00 89.12 104 LEU A C 1
ATOM 740 O O . LEU A 1 104 ? 3.190 -5.627 -16.913 1.00 89.12 104 LEU A O 1
ATOM 744 N N . MET A 1 105 ? 0.977 -5.736 -16.609 1.00 88.12 105 MET A N 1
ATOM 745 C CA . MET A 1 105 ? 0.800 -6.926 -17.454 1.00 88.12 105 MET A CA 1
ATOM 746 C C . MET A 1 105 ? 1.258 -6.727 -18.904 1.00 88.12 105 MET A C 1
ATOM 748 O O . MET A 1 105 ? 2.023 -7.570 -19.371 1.00 88.12 105 MET A O 1
ATOM 752 N N . PRO A 1 106 ? 0.911 -5.625 -19.600 1.00 86.00 106 PRO A N 1
ATOM 753 C CA . PRO A 1 106 ? 1.447 -5.350 -20.931 1.00 86.00 106 PRO A CA 1
ATOM 754 C C . PRO A 1 106 ? 2.978 -5.326 -20.957 1.00 86.00 106 PRO A C 1
ATOM 756 O O . PRO A 1 106 ? 3.578 -5.955 -21.818 1.00 86.00 106 PRO A O 1
ATOM 759 N N . GLN A 1 107 ? 3.610 -4.673 -19.973 1.00 85.44 107 GLN A N 1
ATOM 760 C CA . GLN A 1 107 ? 5.072 -4.562 -19.882 1.00 85.44 107 GLN A CA 1
ATOM 761 C C . GLN A 1 107 ? 5.743 -5.921 -19.657 1.00 85.44 107 GLN A C 1
ATOM 763 O O . GLN A 1 107 ? 6.800 -6.204 -20.223 1.00 85.44 107 GLN A O 1
ATOM 768 N N . ILE A 1 108 ? 5.129 -6.778 -18.837 1.00 87.06 108 ILE A N 1
ATOM 769 C CA . ILE A 1 108 ? 5.613 -8.141 -18.602 1.00 87.06 108 ILE A CA 1
ATOM 770 C C . ILE A 1 108 ? 5.485 -8.963 -19.888 1.00 87.06 108 ILE A C 1
ATOM 772 O O . ILE A 1 108 ? 6.429 -9.658 -20.248 1.00 87.06 108 ILE A O 1
ATOM 776 N N . MET A 1 109 ? 4.369 -8.857 -20.615 1.00 83.69 109 MET A N 1
ATOM 777 C CA . MET A 1 109 ? 4.196 -9.564 -21.888 1.00 83.69 109 MET A CA 1
ATOM 778 C C . MET A 1 109 ? 5.201 -9.107 -22.940 1.00 83.69 109 MET A C 1
ATOM 780 O O . MET A 1 109 ? 5.835 -9.954 -23.557 1.00 83.69 109 MET A O 1
ATOM 784 N N . THR A 1 110 ? 5.430 -7.803 -23.095 1.00 82.19 110 THR A N 1
ATOM 785 C CA . THR A 1 110 ? 6.433 -7.298 -24.047 1.00 82.19 110 THR A CA 1
ATOM 786 C C . THR A 1 110 ? 7.864 -7.674 -23.669 1.00 82.19 110 THR A C 1
ATOM 788 O O . THR A 1 110 ? 8.728 -7.717 -24.533 1.00 82.19 110 THR A O 1
ATOM 791 N N . SER A 1 111 ? 8.131 -7.925 -22.383 1.00 83.56 111 SER A N 1
ATOM 792 C CA . SER A 1 111 ? 9.460 -8.332 -21.905 1.00 83.56 111 SER A CA 1
ATOM 793 C C . SER A 1 111 ? 9.690 -9.847 -21.968 1.00 83.56 111 SER A C 1
ATOM 795 O O . SER A 1 111 ? 10.837 -10.282 -21.938 1.00 83.56 111 SER A O 1
ATOM 797 N N . LEU A 1 112 ? 8.619 -10.650 -21.987 1.00 82.06 112 LEU A N 1
ATOM 798 C CA . LEU A 1 112 ? 8.687 -12.116 -21.996 1.00 82.06 112 LEU A CA 1
ATOM 799 C C . LEU A 1 112 ? 8.435 -12.734 -23.377 1.00 82.06 112 LEU A C 1
ATOM 801 O O . LEU A 1 112 ? 8.882 -13.856 -23.604 1.00 82.06 112 LEU A O 1
ATOM 805 N N . LEU A 1 113 ? 7.690 -12.061 -24.261 1.00 79.94 113 LEU A N 1
ATOM 806 C CA . LEU A 1 113 ? 7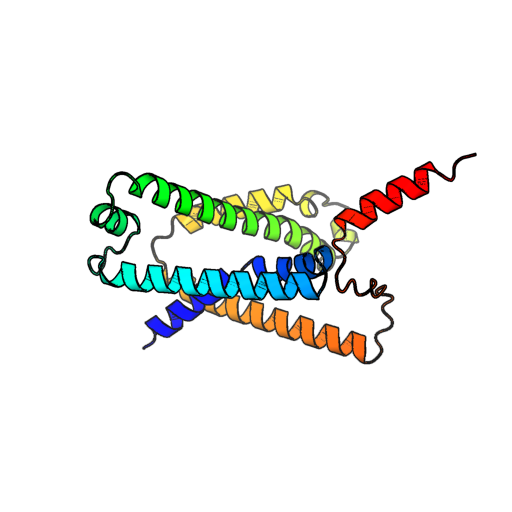.395 -12.542 -25.612 1.00 79.94 113 LEU A CA 1
ATOM 807 C C . LEU A 1 113 ? 8.397 -11.966 -26.617 1.00 79.94 113 LEU A C 1
ATOM 809 O O . LEU A 1 113 ? 8.746 -10.789 -26.546 1.00 79.94 113 LEU A O 1
ATOM 813 N N . ASP A 1 114 ? 8.810 -12.791 -27.580 1.00 75.44 114 ASP A N 1
ATOM 814 C CA . ASP A 1 114 ? 9.649 -12.350 -28.693 1.00 75.44 114 ASP A CA 1
ATOM 815 C C . ASP A 1 114 ? 8.924 -11.293 -29.557 1.00 75.44 114 ASP A C 1
ATOM 817 O O . ASP A 1 114 ? 7.708 -11.406 -29.765 1.00 75.44 114 ASP A O 1
ATOM 821 N N . PRO A 1 115 ? 9.647 -10.295 -30.108 1.00 68.44 115 PRO A N 1
ATOM 822 C CA . PRO A 1 115 ? 9.064 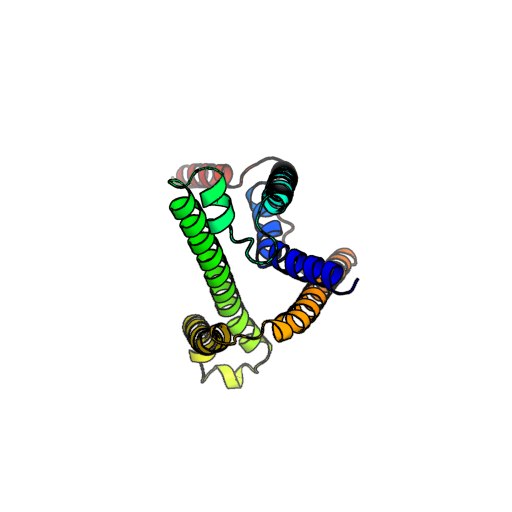-9.219 -30.919 1.00 68.44 115 PRO A CA 1
ATOM 823 C C . PRO A 1 115 ? 8.215 -9.732 -32.091 1.00 68.44 115 PRO A C 1
ATOM 825 O O . PRO A 1 115 ? 7.138 -9.204 -32.355 1.00 68.44 115 PRO A O 1
ATOM 828 N N . ASP A 1 116 ? 8.644 -10.830 -32.718 1.00 67.31 116 ASP A N 1
ATOM 829 C CA . ASP A 1 116 ? 7.973 -11.438 -33.873 1.00 67.31 116 ASP A CA 1
ATOM 830 C C . ASP A 1 116 ? 6.572 -11.998 -33.544 1.00 67.31 116 ASP A C 1
ATOM 832 O O . ASP A 1 116 ? 5.727 -12.131 -34.430 1.00 67.31 116 ASP A O 1
ATOM 836 N N . PHE A 1 117 ? 6.290 -12.328 -32.276 1.00 66.00 117 PHE A N 1
ATOM 837 C CA . PHE A 1 117 ? 4.966 -12.800 -31.843 1.00 66.00 117 PHE A CA 1
ATOM 838 C C . PHE A 1 117 ? 4.020 -11.638 -31.489 1.00 66.00 117 PHE A C 1
ATOM 840 O O . PHE A 1 117 ? 2.791 -11.790 -31.526 1.00 66.00 117 PHE A O 1
ATOM 847 N N . LEU A 1 118 ? 4.591 -10.476 -31.150 1.00 65.69 118 LEU A N 1
ATOM 848 C CA . LEU A 1 118 ? 3.870 -9.268 -30.747 1.00 65.69 118 LEU A CA 1
ATOM 849 C C . LEU A 1 118 ? 3.369 -8.453 -31.945 1.00 65.69 118 LEU A C 1
ATOM 851 O O . LEU A 1 118 ? 2.274 -7.903 -31.850 1.00 65.69 118 LEU A O 1
ATOM 855 N N . ASP A 1 119 ? 4.079 -8.472 -33.078 1.00 63.00 119 ASP A N 1
ATOM 856 C CA . ASP A 1 119 ? 3.723 -7.746 -34.316 1.00 63.00 119 ASP A CA 1
ATOM 857 C C . ASP A 1 119 ? 2.358 -8.145 -34.930 1.00 63.00 119 ASP A C 1
ATOM 859 O O . ASP A 1 119 ? 1.840 -7.466 -35.815 1.00 63.00 119 ASP A O 1
ATOM 863 N N . GLY A 1 120 ? 1.737 -9.233 -34.456 1.00 63.56 120 GLY A N 1
ATOM 864 C CA . GLY A 1 120 ? 0.384 -9.659 -34.845 1.00 63.56 120 GLY A CA 1
ATOM 865 C C . GLY A 1 120 ? -0.679 -9.558 -33.743 1.00 63.56 120 GLY A C 1
ATOM 866 O O . GLY A 1 120 ? -1.846 -9.866 -33.997 1.00 63.56 120 GLY A O 1
ATOM 867 N N . HIS A 1 121 ? -0.308 -9.164 -32.520 1.00 67.25 121 HIS A N 1
ATOM 868 C CA . HIS A 1 121 ? -1.168 -9.237 -31.334 1.00 67.25 121 HIS A CA 1
ATOM 869 C C . HIS A 1 121 ? -1.159 -7.938 -30.509 1.00 67.25 121 HIS A C 1
ATOM 871 O O . HIS A 1 121 ? -1.029 -7.976 -29.283 1.00 67.25 121 HIS A O 1
ATOM 877 N N . ASP A 1 122 ? -1.412 -6.793 -31.153 1.00 70.56 122 ASP A N 1
ATOM 878 C CA . ASP A 1 122 ? -1.548 -5.467 -30.508 1.00 70.56 122 ASP A CA 1
ATOM 879 C C . ASP A 1 122 ? -2.535 -5.448 -29.323 1.00 70.56 122 ASP A C 1
ATOM 881 O O . ASP A 1 122 ? -2.427 -4.650 -28.389 1.00 70.56 122 ASP A O 1
ATOM 885 N N . TYR A 1 123 ? -3.498 -6.371 -29.319 1.00 68.25 123 TYR A N 1
ATOM 886 C CA . TYR A 1 123 ? -4.450 -6.559 -28.229 1.00 68.25 123 TYR A CA 1
ATOM 887 C C . TYR A 1 123 ? -3.784 -6.957 -26.899 1.00 68.25 123 TYR A C 1
ATOM 889 O O . TYR A 1 123 ? -4.282 -6.571 -25.840 1.00 68.25 123 TYR A O 1
ATOM 897 N N . LEU A 1 124 ? -2.653 -7.673 -26.927 1.00 68.31 124 LEU A N 1
ATOM 898 C CA . LEU A 1 124 ? -1.914 -8.095 -25.727 1.00 68.31 124 LEU A CA 1
ATOM 899 C C . LEU A 1 124 ? -1.144 -6.942 -25.068 1.00 68.31 124 LEU A C 1
ATOM 901 O O . LEU A 1 124 ? -0.892 -6.987 -23.863 1.00 68.31 124 LEU A O 1
ATOM 905 N N . ALA A 1 125 ? -0.837 -5.885 -25.824 1.00 69.69 125 ALA A N 1
ATOM 906 C CA . ALA A 1 125 ? -0.246 -4.653 -25.303 1.00 69.69 125 ALA A CA 1
ATOM 907 C C . ALA A 1 125 ? -1.297 -3.694 -24.703 1.00 69.69 125 ALA A C 1
ATOM 909 O O . ALA A 1 125 ? -0.953 -2.700 -24.061 1.00 69.69 125 ALA A O 1
ATOM 910 N N . ASN A 1 126 ? -2.593 -3.975 -24.878 1.00 80.50 126 ASN A N 1
ATOM 911 C CA . ASN A 1 126 ? -3.652 -3.081 -24.430 1.00 80.50 126 ASN A CA 1
ATOM 912 C C . ASN A 1 126 ? -4.006 -3.294 -22.948 1.00 80.50 126 ASN A C 1
ATOM 914 O O . ASN A 1 126 ? -4.624 -4.288 -22.560 1.00 80.50 126 ASN A O 1
ATOM 918 N N . ARG A 1 127 ? -3.703 -2.282 -22.129 1.00 85.44 127 ARG A N 1
ATOM 919 C CA . ARG A 1 127 ? -4.093 -2.165 -20.713 1.00 85.44 127 ARG A CA 1
ATOM 920 C C . ARG A 1 127 ? -5.564 -2.498 -20.454 1.00 85.44 127 ARG A C 1
ATOM 922 O O . ARG A 1 127 ? -5.883 -3.175 -19.477 1.00 85.44 127 ARG A O 1
ATOM 929 N N . THR A 1 128 ? -6.472 -2.018 -21.304 1.00 85.25 128 THR A N 1
ATOM 930 C CA . THR A 1 128 ? -7.920 -2.178 -21.101 1.00 85.25 128 THR A CA 1
ATOM 931 C C . THR A 1 128 ? -8.328 -3.647 -21.135 1.00 85.25 128 THR A C 1
ATOM 933 O O . THR A 1 128 ? -9.158 -4.066 -20.332 1.00 85.25 128 THR A O 1
ATOM 936 N N . LEU A 1 129 ? -7.699 -4.444 -22.004 1.00 87.56 129 LEU A N 1
ATOM 937 C CA . LEU A 1 129 ? -7.980 -5.873 -22.125 1.00 87.56 129 LEU A CA 1
ATOM 938 C C . LEU A 1 129 ? -7.602 -6.603 -20.829 1.00 87.56 129 LEU A C 1
ATOM 940 O O . LEU A 1 129 ? -8.417 -7.334 -20.265 1.00 87.56 129 LEU A O 1
ATOM 944 N N . TRP A 1 130 ? -6.412 -6.319 -20.293 1.00 88.50 130 TRP A N 1
ATOM 945 C CA . TRP A 1 130 ? -5.951 -6.884 -19.024 1.00 88.50 130 TRP A CA 1
ATOM 946 C C . TRP A 1 130 ? -6.853 -6.499 -17.854 1.00 88.50 130 TRP A C 1
ATOM 948 O O . TRP A 1 130 ? -7.262 -7.370 -17.087 1.00 88.50 130 TRP A O 1
ATOM 958 N N . ILE A 1 131 ? -7.244 -5.228 -17.752 1.00 89.62 131 ILE A N 1
ATOM 959 C CA . ILE A 1 131 ? -8.181 -4.765 -16.719 1.00 89.62 131 ILE A CA 1
ATOM 960 C C . ILE A 1 131 ? -9.503 -5.544 -16.794 1.00 89.62 131 ILE A C 1
ATOM 962 O O . ILE A 1 131 ? -9.983 -6.026 -15.766 1.00 89.62 131 ILE A O 1
ATOM 966 N N . THR A 1 132 ? -10.084 -5.715 -17.986 1.00 89.88 132 THR A N 1
ATOM 967 C CA . THR A 1 132 ? -11.347 -6.451 -18.161 1.00 89.88 132 THR A CA 1
ATOM 968 C C . THR A 1 132 ? -11.206 -7.938 -17.827 1.00 89.88 132 THR A C 1
ATOM 970 O O . THR A 1 132 ? -12.064 -8.490 -17.138 1.00 89.88 132 THR A O 1
ATOM 973 N N . VAL A 1 133 ? -10.118 -8.586 -18.251 1.00 90.56 133 VAL A N 1
ATOM 974 C CA . VAL A 1 133 ? -9.856 -10.006 -17.957 1.00 90.56 133 VAL A CA 1
ATOM 975 C C . VAL A 1 133 ? -9.706 -10.234 -16.454 1.00 90.56 133 VAL A C 1
ATOM 977 O O . VAL A 1 133 ? -10.377 -11.101 -15.891 1.00 90.56 133 VAL A O 1
ATOM 980 N N . PHE A 1 134 ? -8.891 -9.423 -15.774 1.00 88.31 134 PHE A N 1
ATOM 981 C CA . PHE A 1 134 ? -8.724 -9.532 -14.326 1.00 88.31 134 PHE A CA 1
ATOM 982 C C . PHE A 1 134 ? -10.015 -9.209 -13.573 1.00 88.31 134 PHE A C 1
ATOM 984 O O . PHE A 1 134 ? -10.311 -9.879 -12.587 1.00 88.31 134 PHE A O 1
ATOM 991 N N . LEU A 1 135 ? -10.831 -8.266 -14.050 1.00 89.81 135 LEU A N 1
ATOM 992 C CA . LEU A 1 135 ? -12.141 -7.986 -13.460 1.00 89.81 135 LEU A CA 1
ATOM 993 C C . LEU A 1 135 ? -13.069 -9.213 -13.517 1.00 89.81 135 LEU A C 1
ATOM 995 O O . LEU A 1 135 ? -13.686 -9.557 -12.507 1.00 89.81 135 LEU A O 1
ATOM 999 N N . ILE A 1 136 ? -13.123 -9.905 -14.662 1.00 90.62 136 ILE A N 1
ATOM 1000 C CA . ILE A 1 136 ? -13.919 -11.132 -14.838 1.00 90.62 136 ILE A CA 1
ATOM 1001 C C . ILE A 1 136 ? -13.417 -12.257 -13.923 1.00 90.62 136 ILE A C 1
ATOM 1003 O O . ILE A 1 136 ? -14.230 -13.010 -13.395 1.00 90.62 136 ILE A O 1
ATOM 1007 N N . ILE A 1 137 ? -12.104 -12.362 -13.697 1.00 87.31 137 ILE A N 1
ATOM 1008 C CA . ILE A 1 137 ? -11.498 -13.376 -12.813 1.00 87.31 137 ILE A CA 1
ATOM 1009 C C . ILE A 1 137 ? -11.715 -13.046 -11.329 1.00 87.31 137 ILE A C 1
ATOM 1011 O O . ILE A 1 137 ? -11.959 -13.945 -10.521 1.00 87.31 137 ILE A O 1
ATOM 1015 N N . ILE A 1 138 ? -11.637 -11.769 -10.947 1.00 86.44 138 ILE A N 1
ATOM 1016 C CA . ILE A 1 138 ? -11.806 -11.323 -9.558 1.00 86.44 138 ILE A CA 1
ATOM 1017 C C . ILE A 1 138 ? -13.261 -11.494 -9.109 1.00 86.44 138 ILE A C 1
ATOM 1019 O O . ILE A 1 138 ? -13.500 -11.889 -7.969 1.00 86.44 138 ILE A O 1
ATOM 1023 N N . LEU A 1 139 ? -14.236 -11.265 -9.993 1.00 86.56 139 LEU A N 1
ATOM 1024 C CA . LEU A 1 139 ? -15.662 -11.341 -9.667 1.00 86.56 139 LEU A CA 1
ATOM 1025 C C . LEU A 1 139 ? -16.105 -12.678 -9.015 1.00 86.56 139 LEU A C 1
ATOM 1027 O O . LEU A 1 139 ? -16.692 -12.631 -7.932 1.00 86.56 139 LEU A O 1
ATOM 1031 N N . PRO A 1 140 ? -15.803 -13.873 -9.568 1.00 83.44 140 PRO A N 1
ATOM 1032 C CA . PRO A 1 140 ? -16.103 -15.147 -8.910 1.00 83.44 140 PRO A CA 1
ATOM 1033 C C . PRO A 1 140 ? -15.231 -15.390 -7.671 1.00 83.44 140 PRO A C 1
ATOM 1035 O O . PRO A 1 140 ? -15.636 -16.114 -6.760 1.00 83.44 140 PRO A O 1
ATOM 1038 N N . LEU A 1 141 ? -14.043 -14.784 -7.609 1.00 78.69 141 LEU A N 1
ATOM 1039 C CA . LEU A 1 141 ? -13.126 -14.931 -6.482 1.00 78.69 141 LEU A CA 1
ATOM 1040 C C . LEU A 1 141 ? -13.651 -14.219 -5.227 1.00 78.69 141 LEU A C 1
ATOM 1042 O O . LEU A 1 141 ? -13.518 -14.756 -4.129 1.00 78.69 141 LEU A O 1
ATOM 1046 N N . VAL A 1 142 ? -14.322 -13.074 -5.392 1.00 79.69 142 VAL A N 1
ATOM 1047 C CA . VAL A 1 142 ? -14.993 -12.340 -4.301 1.00 79.69 142 VAL A CA 1
ATOM 1048 C C . VAL A 1 142 ? -16.166 -13.140 -3.712 1.00 79.69 142 VAL A C 1
ATOM 1050 O O . VAL A 1 142 ? -16.499 -12.973 -2.541 1.00 79.69 142 VAL A O 1
ATOM 1053 N N . TYR A 1 143 ? -16.763 -14.060 -4.478 1.00 78.44 143 TYR A N 1
ATOM 1054 C CA . TYR A 1 143 ? -17.849 -14.922 -3.999 1.00 78.44 143 TYR A CA 1
ATOM 1055 C C . TYR A 1 143 ? -17.359 -16.111 -3.148 1.00 78.44 143 TYR A C 1
ATOM 1057 O O . TYR A 1 143 ? -18.159 -16.763 -2.468 1.00 78.44 143 TYR A O 1
ATOM 1065 N N . LYS A 1 144 ? -16.050 -16.418 -3.130 1.00 73.00 144 LYS A N 1
ATOM 1066 C CA . LYS A 1 144 ? -15.535 -17.503 -2.282 1.00 73.00 144 LYS A CA 1
ATOM 1067 C C . LYS A 1 144 ? -15.659 -17.140 -0.801 1.00 73.00 144 LYS A C 1
ATOM 1069 O O . LYS A 1 144 ? -14.981 -16.263 -0.284 1.00 73.00 144 LYS A O 1
ATOM 1074 N N . ARG A 1 145 ? -16.484 -17.918 -0.100 1.00 57.88 145 ARG A N 1
ATOM 1075 C CA . ARG A 1 145 ? -16.822 -17.741 1.320 1.00 57.88 145 ARG A CA 1
ATOM 1076 C C . ARG A 1 145 ? -15.719 -18.163 2.305 1.00 57.88 145 ARG A C 1
ATOM 1078 O O . ARG A 1 145 ? -15.780 -17.783 3.468 1.00 57.88 145 ARG A O 1
ATOM 1085 N N . ASN A 1 146 ? -14.711 -18.916 1.853 1.00 66.00 146 ASN A N 1
ATOM 1086 C CA . ASN A 1 146 ? -13.626 -19.416 2.705 1.00 66.00 146 ASN A CA 1
ATOM 1087 C C . ASN A 1 146 ? -12.362 -18.559 2.546 1.00 66.00 146 ASN A C 1
ATOM 1089 O O . ASN A 1 146 ? -11.703 -18.593 1.505 1.00 66.00 146 ASN A O 1
ATOM 1093 N N . LEU A 1 147 ? -12.008 -17.829 3.607 1.00 65.44 147 LEU A N 1
ATOM 1094 C CA . LEU A 1 147 ? -10.844 -16.936 3.670 1.00 65.44 147 LEU A CA 1
ATOM 1095 C C . LEU A 1 147 ? -9.517 -17.670 3.945 1.00 65.44 147 LEU A C 1
ATOM 1097 O O . LEU A 1 147 ? -8.458 -17.046 3.951 1.00 65.44 147 LEU A O 1
ATOM 1101 N N . ASP A 1 148 ? -9.539 -18.994 4.114 1.00 67.25 148 ASP A N 1
ATOM 1102 C CA . ASP A 1 148 ? -8.332 -19.784 4.387 1.00 67.25 148 ASP A CA 1
ATOM 1103 C C . ASP A 1 148 ? -7.309 -19.723 3.244 1.00 67.25 148 ASP A C 1
ATOM 1105 O O . ASP A 1 148 ? -6.103 -19.698 3.485 1.00 67.25 148 ASP A O 1
ATOM 1109 N N . SER A 1 149 ? -7.763 -19.596 1.991 1.00 72.19 149 SER A N 1
ATOM 1110 C CA . SER A 1 149 ? -6.858 -19.444 0.843 1.00 72.19 149 SER A CA 1
ATOM 1111 C C . SER A 1 149 ? -6.084 -18.117 0.868 1.00 72.19 149 SER A C 1
ATOM 1113 O O . SER A 1 149 ? -4.984 -18.043 0.315 1.00 72.19 149 SER A O 1
ATOM 1115 N N . LEU A 1 150 ? -6.623 -17.072 1.514 1.00 71.00 150 LEU A N 1
ATOM 1116 C CA . LEU A 1 150 ? -5.967 -15.761 1.599 1.00 71.00 150 LEU A CA 1
ATOM 1117 C C . LEU A 1 150 ? -4.766 -15.789 2.541 1.00 71.00 150 LEU A C 1
ATOM 1119 O O . LEU A 1 150 ? -3.833 -15.006 2.362 1.00 71.00 150 LEU A O 1
ATOM 1123 N N . ARG A 1 151 ? -4.756 -16.697 3.522 1.00 79.50 151 ARG A N 1
ATOM 1124 C CA . ARG A 1 151 ? -3.610 -16.877 4.416 1.00 79.50 151 ARG A CA 1
ATOM 1125 C C . ARG A 1 151 ? -2.367 -17.292 3.636 1.00 79.50 151 ARG A C 1
ATOM 1127 O O . ARG A 1 151 ? -1.311 -16.684 3.798 1.00 79.50 151 ARG A O 1
ATOM 1134 N N . THR A 1 152 ? -2.505 -18.287 2.764 1.00 82.38 152 THR A N 1
ATOM 1135 C CA . THR A 1 152 ? -1.412 -18.750 1.901 1.00 82.38 152 THR A CA 1
ATOM 1136 C C . THR A 1 152 ? -1.030 -17.679 0.882 1.00 82.38 152 THR A C 1
ATOM 1138 O O . THR A 1 152 ? 0.154 -17.401 0.706 1.00 82.38 152 THR A O 1
ATOM 1141 N N . ALA A 1 153 ? -2.015 -17.004 0.280 1.00 85.44 153 ALA A N 1
ATOM 1142 C CA . ALA A 1 153 ? -1.754 -15.904 -0.647 1.00 85.44 153 ALA A CA 1
ATOM 1143 C C . ALA A 1 153 ? -0.983 -14.745 0.015 1.00 85.44 153 ALA A C 1
ATOM 1145 O O . ALA A 1 153 ? -0.055 -14.214 -0.583 1.00 85.44 153 ALA A O 1
ATOM 1146 N N . SER A 1 154 ? -1.302 -14.395 1.266 1.00 87.12 154 SER A N 1
ATOM 1147 C CA . SER A 1 154 ? -0.614 -13.326 2.008 1.00 87.12 154 SER A CA 1
ATOM 1148 C C . SER A 1 154 ? 0.837 -13.681 2.337 1.00 87.12 154 SER A C 1
ATOM 1150 O O . SER A 1 154 ? 1.697 -12.804 2.319 1.00 87.12 154 SER A O 1
ATOM 1152 N N . LEU A 1 155 ? 1.132 -14.960 2.602 1.00 87.62 155 LEU A N 1
ATOM 1153 C CA . LEU A 1 155 ? 2.509 -15.437 2.780 1.00 87.62 155 LEU A CA 1
ATOM 1154 C C . LEU A 1 155 ? 3.323 -15.308 1.487 1.00 87.62 155 LEU A C 1
ATOM 1156 O O . LEU A 1 155 ? 4.445 -14.806 1.519 1.00 87.62 155 LEU A O 1
ATOM 1160 N N . ILE A 1 156 ? 2.745 -15.720 0.355 1.00 90.12 156 ILE A N 1
ATOM 1161 C CA . ILE A 1 156 ? 3.382 -15.607 -0.965 1.00 90.12 156 ILE A CA 1
ATOM 1162 C C . ILE A 1 156 ? 3.583 -14.133 -1.338 1.00 90.12 156 ILE A C 1
ATOM 1164 O O . ILE A 1 156 ? 4.659 -13.756 -1.795 1.00 90.12 156 ILE A O 1
ATOM 1168 N N . ALA A 1 157 ? 2.585 -13.283 -1.089 1.00 88.81 157 ALA A N 1
ATOM 1169 C CA . ALA A 1 157 ? 2.673 -11.849 -1.342 1.00 88.81 157 ALA A CA 1
ATOM 1170 C C . ALA A 1 157 ? 3.793 -11.195 -0.518 1.00 88.81 157 ALA A C 1
ATOM 1172 O O . ALA A 1 157 ? 4.606 -10.455 -1.067 1.00 88.81 157 ALA A O 1
ATOM 1173 N N . LEU A 1 158 ? 3.909 -11.526 0.774 1.00 90.06 158 LEU A N 1
ATOM 1174 C CA . LEU A 1 158 ? 4.992 -11.011 1.614 1.00 90.06 158 LEU A CA 1
ATOM 1175 C C . LEU A 1 158 ? 6.373 -11.468 1.116 1.00 90.06 158 LEU A C 1
ATOM 1177 O O . LEU A 1 158 ? 7.306 -10.666 1.087 1.00 90.06 158 LEU A O 1
ATOM 1181 N N . ALA A 1 159 ? 6.501 -12.725 0.680 1.00 91.56 159 ALA A N 1
ATOM 1182 C CA . ALA A 1 159 ? 7.726 -13.220 0.054 1.00 91.56 159 ALA A CA 1
ATOM 1183 C C . ALA A 1 159 ? 8.046 -12.475 -1.256 1.00 91.56 159 ALA A C 1
ATOM 1185 O O . ALA A 1 159 ? 9.203 -12.136 -1.497 1.00 91.56 159 ALA A O 1
ATOM 1186 N N . SER A 1 160 ? 7.031 -12.145 -2.063 1.00 90.69 160 SER A N 1
ATOM 1187 C CA . SER A 1 160 ? 7.189 -11.335 -3.278 1.00 90.69 160 SER A CA 1
ATOM 1188 C C . SER A 1 160 ? 7.658 -9.910 -2.974 1.00 90.69 160 SER A C 1
ATOM 1190 O O . SER A 1 160 ? 8.499 -9.380 -3.697 1.00 90.69 160 SER A O 1
ATOM 1192 N N . VAL A 1 161 ? 7.155 -9.281 -1.907 1.00 90.75 161 VAL A N 1
ATOM 1193 C CA . VAL A 1 161 ? 7.639 -7.956 -1.483 1.00 90.75 161 VAL A CA 1
ATOM 1194 C C . VAL A 1 161 ? 9.078 -8.045 -0.975 1.00 90.75 161 VAL A C 1
ATOM 1196 O O . VAL A 1 161 ? 9.899 -7.201 -1.326 1.00 90.75 161 VAL A O 1
ATOM 1199 N N . ALA A 1 162 ? 9.424 -9.081 -0.205 1.00 91.38 162 ALA A N 1
ATOM 1200 C CA . ALA A 1 162 ? 10.804 -9.307 0.222 1.00 91.38 162 ALA A CA 1
ATOM 1201 C C . ALA A 1 162 ? 11.748 -9.495 -0.980 1.00 91.38 162 ALA A C 1
ATOM 1203 O O . ALA A 1 162 ? 12.835 -8.918 -1.003 1.00 91.38 162 ALA A O 1
ATOM 1204 N N . TYR A 1 163 ? 11.310 -10.232 -2.005 1.00 92.88 163 TYR A N 1
ATOM 1205 C CA . TYR A 1 163 ? 12.035 -10.364 -3.268 1.00 92.88 163 TYR A CA 1
ATOM 1206 C C . TYR A 1 163 ? 12.226 -9.012 -3.972 1.00 92.88 163 TYR A C 1
ATOM 1208 O O . TYR A 1 163 ? 13.340 -8.704 -4.387 1.00 92.88 163 TYR A O 1
ATOM 1216 N N . LEU A 1 164 ? 11.185 -8.171 -4.035 1.00 91.25 164 LEU A N 1
ATOM 1217 C CA . LEU A 1 164 ? 11.273 -6.812 -4.586 1.00 91.25 164 LEU A CA 1
ATOM 1218 C C . LEU A 1 164 ? 12.341 -5.987 -3.844 1.00 91.25 164 LEU A C 1
ATOM 1220 O O . LEU A 1 164 ? 13.194 -5.368 -4.473 1.00 91.25 164 LEU A O 1
ATOM 1224 N N . VAL A 1 165 ? 12.351 -6.022 -2.508 1.00 91.19 165 VAL A N 1
ATOM 1225 C CA . VAL A 1 165 ? 13.352 -5.304 -1.699 1.00 91.19 165 VAL A CA 1
ATOM 1226 C C . VAL A 1 165 ? 14.772 -5.785 -2.010 1.00 91.19 165 VAL A C 1
ATOM 1228 O O . VAL A 1 165 ? 15.666 -4.960 -2.196 1.00 91.19 165 VAL A O 1
ATOM 1231 N N . ILE A 1 166 ? 14.985 -7.100 -2.116 1.00 94.06 166 ILE A N 1
ATOM 1232 C CA . ILE A 1 166 ? 16.290 -7.665 -2.495 1.00 94.06 166 ILE A CA 1
ATOM 1233 C C . ILE A 1 166 ? 16.691 -7.188 -3.894 1.00 94.06 166 ILE A C 1
ATOM 1235 O O . ILE A 1 166 ? 17.824 -6.746 -4.075 1.00 94.06 166 ILE A O 1
ATOM 1239 N N . LEU A 1 167 ? 15.771 -7.221 -4.862 1.00 91.69 167 LEU A N 1
ATOM 1240 C CA . LEU A 1 167 ? 16.010 -6.758 -6.229 1.00 91.69 167 LEU A CA 1
ATOM 1241 C C . LEU A 1 167 ? 16.436 -5.285 -6.249 1.00 91.69 167 LEU A C 1
ATOM 1243 O O . LEU A 1 167 ? 17.421 -4.947 -6.902 1.00 91.69 167 LEU A O 1
ATOM 1247 N N . VAL A 1 168 ? 15.763 -4.423 -5.481 1.00 90.19 168 VAL A N 1
ATOM 1248 C CA . VAL A 1 168 ? 16.121 -3.000 -5.354 1.00 90.19 168 VAL A CA 1
ATOM 1249 C C . VAL A 1 168 ? 17.517 -2.824 -4.762 1.00 90.19 168 VAL A C 1
ATOM 1251 O O . VAL A 1 168 ? 18.294 -2.028 -5.284 1.00 90.19 168 VAL A O 1
ATOM 1254 N N . ILE A 1 169 ? 17.868 -3.570 -3.710 1.00 91.56 169 ILE A N 1
ATOM 1255 C CA . ILE A 1 169 ? 19.201 -3.494 -3.090 1.00 91.56 169 ILE A CA 1
ATOM 1256 C C . ILE A 1 169 ? 20.280 -3.957 -4.074 1.00 91.56 169 ILE A C 1
ATOM 1258 O O . ILE A 1 169 ? 21.294 -3.281 -4.227 1.00 91.56 169 ILE A O 1
ATOM 1262 N N . VAL A 1 170 ? 20.064 -5.080 -4.762 1.00 91.94 170 VAL A N 1
ATOM 1263 C CA . VAL A 1 170 ? 21.009 -5.605 -5.759 1.00 91.94 170 VAL A CA 1
ATOM 1264 C C . VAL A 1 170 ? 21.190 -4.613 -6.905 1.00 91.94 170 VAL A C 1
ATOM 1266 O O . VAL A 1 170 ? 22.324 -4.323 -7.281 1.00 91.94 170 VAL A O 1
ATOM 1269 N N . HIS A 1 171 ? 20.099 -4.044 -7.419 1.00 87.56 171 HIS A N 1
ATOM 1270 C CA . HIS A 1 171 ? 20.148 -3.034 -8.474 1.00 87.56 171 HIS A CA 1
ATOM 1271 C C . HIS A 1 171 ? 20.872 -1.759 -8.005 1.00 87.56 171 HIS A C 1
ATOM 1273 O O . HIS A 1 171 ? 21.732 -1.240 -8.713 1.00 87.56 171 HIS A O 1
ATOM 1279 N N . PHE A 1 172 ? 20.618 -1.304 -6.774 1.00 86.56 172 PHE A N 1
ATOM 1280 C CA . PHE A 1 172 ? 21.314 -0.165 -6.169 1.00 86.56 172 PHE A CA 1
ATOM 1281 C C . PHE A 1 172 ? 22.824 -0.409 -6.019 1.00 86.56 172 PHE A C 1
ATOM 1283 O O . PHE A 1 172 ? 23.632 0.454 -6.366 1.00 86.56 172 PHE A O 1
ATOM 1290 N N . VAL A 1 173 ? 23.219 -1.595 -5.549 1.00 88.31 173 VAL A N 1
ATOM 1291 C CA . VAL A 1 173 ? 24.627 -2.008 -5.442 1.00 88.31 173 VAL A CA 1
ATOM 1292 C C . VAL A 1 173 ? 25.268 -2.079 -6.832 1.00 88.31 173 VAL A C 1
ATOM 1294 O O . VAL A 1 173 ? 26.346 -1.527 -7.031 1.00 88.31 173 VAL A O 1
ATOM 1297 N N . HIS A 1 174 ? 24.599 -2.673 -7.822 1.00 85.88 174 HIS A N 1
ATOM 1298 C CA . HIS A 1 174 ? 25.099 -2.742 -9.200 1.00 85.88 174 HIS A CA 1
ATOM 1299 C C . HIS A 1 174 ? 25.356 -1.347 -9.803 1.00 85.88 174 HIS A C 1
ATOM 1301 O O . HIS A 1 174 ? 26.405 -1.112 -10.408 1.00 85.88 174 HIS A O 1
ATOM 1307 N N . ILE A 1 175 ? 24.444 -0.395 -9.575 1.00 81.50 175 ILE A N 1
ATOM 1308 C CA . ILE A 1 175 ? 24.624 1.010 -9.971 1.00 81.50 175 ILE A CA 1
ATOM 1309 C C . ILE A 1 175 ? 25.831 1.637 -9.254 1.00 81.50 175 ILE A C 1
ATOM 1311 O O . ILE A 1 175 ? 26.609 2.364 -9.871 1.00 81.50 175 ILE A O 1
ATOM 1315 N N . LEU A 1 176 ? 26.014 1.361 -7.960 1.00 80.50 176 LEU A N 1
ATOM 1316 C CA . LEU A 1 176 ? 27.100 1.933 -7.160 1.00 80.50 176 LEU A CA 1
ATOM 1317 C C . LEU A 1 176 ? 28.491 1.417 -7.576 1.00 80.50 176 LEU A C 1
ATOM 1319 O O . LEU A 1 176 ? 29.449 2.188 -7.564 1.00 80.50 176 LEU A O 1
ATOM 1323 N N . PHE A 1 177 ? 28.606 0.140 -7.956 1.00 79.25 177 PHE A N 1
ATOM 1324 C CA . PHE A 1 177 ? 29.879 -0.533 -8.261 1.00 79.25 177 PHE A CA 1
ATOM 1325 C C . PHE A 1 177 ? 30.294 -0.504 -9.746 1.00 79.25 177 PHE A C 1
ATOM 1327 O O . PHE A 1 177 ? 31.253 -1.179 -10.119 1.00 79.25 177 PHE A O 1
ATOM 1334 N N . GLY A 1 178 ? 29.647 0.310 -10.590 1.00 64.06 178 GLY A N 1
ATOM 1335 C CA . GLY A 1 178 ? 30.149 0.611 -11.940 1.00 64.06 178 GLY A CA 1
ATOM 1336 C C . GLY A 1 178 ? 29.258 0.189 -13.109 1.00 64.06 178 GLY A C 1
ATOM 1337 O O . GLY A 1 178 ? 29.749 0.119 -14.239 1.00 64.06 178 GLY A O 1
ATOM 1338 N N . GLY A 1 179 ? 27.964 -0.055 -12.883 1.00 62.34 179 GLY A N 1
ATOM 1339 C CA . GLY A 1 179 ? 26.993 -0.169 -13.971 1.00 62.34 179 GLY A CA 1
ATOM 1340 C C . GLY A 1 179 ? 26.970 1.109 -14.822 1.00 62.34 179 GLY A C 1
ATOM 1341 O O . GLY A 1 179 ? 26.573 2.171 -14.346 1.00 62.34 179 GLY A O 1
ATOM 1342 N N . LYS A 1 180 ? 27.406 1.017 -16.085 1.00 52.72 180 LYS A N 1
ATOM 1343 C CA . LYS A 1 180 ? 27.336 2.094 -17.091 1.00 52.72 180 LYS A CA 1
ATOM 1344 C C . LYS A 1 180 ? 25.903 2.286 -17.597 1.00 52.72 180 LYS A C 1
ATOM 1346 O O . LYS A 1 180 ? 25.639 2.170 -18.789 1.00 52.72 180 LYS A O 1
ATOM 1351 N N . GLU A 1 181 ? 24.976 2.577 -16.700 1.00 58.44 181 GLU A N 1
ATOM 1352 C CA . GLU A 1 181 ? 23.656 3.062 -17.084 1.00 58.44 181 GLU A CA 1
ATOM 1353 C C . GLU A 1 181 ? 23.646 4.573 -16.871 1.00 58.44 181 GLU A C 1
ATOM 1355 O O . GLU A 1 181 ? 23.888 5.061 -15.767 1.00 58.44 181 GLU A O 1
ATOM 1360 N N . ASN A 1 182 ? 23.410 5.327 -17.949 1.00 46.41 182 ASN A N 1
ATOM 1361 C CA . ASN A 1 182 ? 23.262 6.782 -17.923 1.00 46.41 182 ASN A CA 1
ATOM 1362 C C . ASN A 1 182 ? 21.919 7.154 -17.277 1.00 46.41 182 ASN A C 1
ATOM 1364 O O . ASN A 1 182 ? 21.065 7.788 -17.894 1.00 46.41 182 ASN A O 1
ATOM 1368 N N . ILE A 1 183 ? 21.702 6.733 -16.034 1.00 54.41 183 ILE A N 1
ATOM 1369 C CA . ILE A 1 183 ? 20.634 7.274 -15.212 1.00 54.41 183 ILE A CA 1
ATOM 1370 C C . ILE A 1 183 ? 21.132 8.653 -14.813 1.00 54.41 183 ILE A C 1
ATOM 1372 O O . ILE A 1 183 ? 22.012 8.784 -13.960 1.00 54.41 183 ILE A O 1
ATOM 1376 N N . ILE A 1 184 ? 20.613 9.677 -15.491 1.00 52.19 184 ILE A N 1
ATOM 1377 C CA . ILE A 1 184 ? 20.775 11.073 -15.096 1.00 52.19 184 ILE A CA 1
ATOM 1378 C C . ILE A 1 184 ? 20.358 11.119 -13.627 1.00 52.19 184 ILE A C 1
ATOM 1380 O O . ILE A 1 184 ? 19.174 10.996 -13.309 1.00 52.19 184 ILE A O 1
ATOM 1384 N N . LYS A 1 185 ? 21.342 11.191 -12.723 1.00 53.00 185 LYS A N 1
ATOM 1385 C CA . LYS A 1 185 ? 21.104 11.431 -11.304 1.00 53.00 185 LYS A CA 1
ATOM 1386 C C . LYS A 1 185 ? 20.467 12.810 -11.264 1.00 53.00 185 LYS A C 1
ATOM 1388 O O . LYS A 1 185 ? 21.175 13.802 -11.382 1.00 53.00 185 LYS A O 1
ATOM 1393 N N . GLY A 1 186 ? 19.135 12.853 -11.248 1.00 56.44 186 GLY A N 1
ATOM 1394 C CA . GLY A 1 186 ? 18.402 14.105 -11.132 1.00 56.44 186 GLY A CA 1
ATOM 1395 C C . GLY A 1 186 ? 18.926 14.855 -9.915 1.00 56.44 186 GLY A C 1
ATOM 1396 O O . GLY A 1 186 ? 19.286 14.222 -8.917 1.00 56.44 186 GLY A O 1
ATOM 1397 N N . ASP A 1 187 ? 19.025 16.177 -10.027 1.00 56.88 187 ASP A N 1
ATOM 1398 C CA . ASP A 1 187 ? 19.537 17.008 -8.946 1.00 56.88 187 ASP A CA 1
ATOM 1399 C C . ASP A 1 187 ? 18.812 16.686 -7.635 1.00 56.88 187 ASP A C 1
ATOM 1401 O O . ASP A 1 187 ? 17.590 16.513 -7.585 1.00 56.88 187 ASP A O 1
ATOM 1405 N N . ILE A 1 188 ? 19.585 16.563 -6.553 1.00 57.66 188 ILE A N 1
ATOM 1406 C CA . ILE A 1 188 ? 19.045 16.271 -5.226 1.00 57.66 188 ILE A CA 1
ATOM 1407 C C . ILE A 1 188 ? 18.359 17.545 -4.741 1.00 57.66 188 ILE A C 1
ATOM 1409 O O . ILE A 1 188 ? 18.980 18.434 -4.158 1.00 57.66 188 ILE A O 1
ATOM 1413 N N . HIS A 1 189 ? 17.063 17.655 -5.012 1.00 59.00 189 HIS A N 1
ATOM 1414 C CA . HIS A 1 189 ? 16.251 18.757 -4.522 1.00 59.00 189 HIS A CA 1
ATOM 1415 C C . HIS A 1 189 ? 16.029 18.555 -3.017 1.00 59.00 189 HIS A C 1
ATOM 1417 O O . HIS A 1 189 ? 15.153 17.806 -2.582 1.00 59.00 189 HIS A O 1
ATOM 1423 N N . TYR A 1 190 ? 16.865 19.199 -2.199 1.00 61.47 190 TYR A N 1
ATOM 1424 C CA . TYR A 1 190 ? 16.783 19.106 -0.739 1.00 61.47 190 TYR A CA 1
ATOM 1425 C C . TYR A 1 190 ? 15.506 19.745 -0.176 1.00 61.47 190 TYR A C 1
ATOM 1427 O O . TYR A 1 190 ? 14.999 19.272 0.838 1.00 61.47 190 TYR A O 1
ATOM 1435 N N . PHE A 1 191 ? 14.987 20.799 -0.820 1.00 56.94 191 PHE A N 1
ATOM 1436 C CA . PHE A 1 191 ? 13.923 21.636 -0.246 1.00 56.94 191 PHE A CA 1
ATOM 1437 C C . PHE A 1 191 ? 12.896 22.196 -1.242 1.00 56.94 191 PHE A C 1
ATOM 1439 O O . PHE A 1 191 ? 11.993 22.919 -0.828 1.00 56.94 191 PHE A O 1
ATOM 1446 N N . GLN A 1 192 ? 13.025 21.919 -2.542 1.00 53.44 192 GLN A N 1
ATOM 1447 C CA . GLN A 1 192 ? 12.266 22.640 -3.565 1.00 53.44 192 GLN A CA 1
ATOM 1448 C C . GLN A 1 192 ? 11.161 21.751 -4.152 1.00 53.44 192 GLN A C 1
ATOM 1450 O O . GLN A 1 192 ? 11.484 20.769 -4.825 1.00 53.44 192 GLN A O 1
ATOM 1455 N N . PRO A 1 193 ? 9.870 22.067 -3.929 1.00 55.75 193 PRO A N 1
ATOM 1456 C CA . PRO A 1 193 ? 8.784 21.344 -4.575 1.00 55.75 193 PRO A CA 1
ATOM 1457 C C . PRO A 1 193 ? 8.842 21.618 -6.081 1.00 55.75 193 PRO A C 1
ATOM 1459 O O . PRO A 1 193 ? 8.868 22.777 -6.509 1.00 55.75 193 PRO A O 1
ATOM 1462 N N . ALA A 1 194 ? 8.820 20.562 -6.898 1.00 56.31 194 ALA A N 1
ATOM 1463 C CA . ALA A 1 194 ? 8.878 20.654 -8.364 1.00 56.31 194 ALA A CA 1
ATOM 1464 C C . ALA A 1 194 ? 7.774 21.555 -8.978 1.00 56.31 194 ALA A C 1
ATOM 1466 O O . ALA A 1 194 ? 7.878 22.008 -10.122 1.00 56.31 194 ALA A O 1
ATOM 1467 N N . SER A 1 195 ? 6.732 21.871 -8.200 1.00 51.19 195 SER A N 1
ATOM 1468 C CA . SER A 1 195 ? 5.654 22.791 -8.569 1.00 51.19 195 SER A CA 1
ATOM 1469 C C . SER A 1 195 ? 6.104 24.244 -8.791 1.00 51.19 195 SER A C 1
ATOM 1471 O O . SER A 1 195 ? 5.436 24.942 -9.546 1.00 51.19 195 SER A O 1
ATOM 1473 N N . LEU A 1 196 ? 7.201 24.716 -8.183 1.00 50.62 196 LEU A N 1
ATOM 1474 C CA . LEU A 1 196 ? 7.721 26.075 -8.433 1.00 50.62 196 LEU A CA 1
ATOM 1475 C C . LEU A 1 196 ? 8.626 26.132 -9.674 1.00 50.62 196 LEU A C 1
ATOM 1477 O O . LEU A 1 196 ? 8.588 27.102 -10.424 1.00 50.62 196 LEU A O 1
ATOM 1481 N N . THR A 1 197 ? 9.364 25.058 -9.962 1.00 54.44 197 THR A N 1
ATOM 1482 C CA . THR A 1 197 ? 10.270 24.991 -11.121 1.00 54.44 197 THR A CA 1
ATOM 1483 C C . THR A 1 197 ? 9.518 24.941 -12.454 1.00 54.44 197 THR A C 1
ATOM 1485 O O . THR A 1 197 ? 9.990 25.496 -13.440 1.00 54.44 197 THR A O 1
ATOM 1488 N N . SER A 1 198 ? 8.330 24.328 -12.504 1.00 50.72 198 SER A N 1
ATOM 1489 C CA . SER A 1 198 ? 7.484 24.340 -13.713 1.00 50.72 198 SE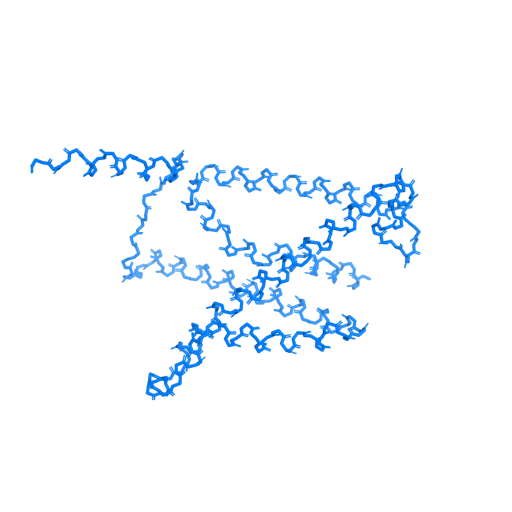R A CA 1
ATOM 1490 C C . SER A 1 198 ? 6.879 25.717 -14.017 1.00 50.72 198 SER A C 1
ATOM 1492 O O . SER A 1 198 ? 6.633 26.023 -15.182 1.00 50.72 198 SER A O 1
ATOM 1494 N N . ILE A 1 199 ? 6.695 26.566 -13.000 1.00 53.72 199 ILE A N 1
ATOM 1495 C CA . ILE A 1 199 ? 6.262 27.960 -13.162 1.00 53.72 199 ILE A CA 1
ATOM 1496 C C . ILE A 1 199 ? 7.453 28.824 -13.601 1.00 53.72 199 ILE A C 1
ATOM 1498 O O . ILE A 1 199 ? 7.343 29.547 -14.590 1.00 53.72 199 ILE A O 1
ATOM 1502 N N . ASP A 1 200 ? 8.618 28.679 -12.964 1.00 51.75 200 ASP A N 1
ATOM 1503 C CA . ASP A 1 200 ? 9.824 29.436 -13.330 1.00 51.75 200 ASP A CA 1
ATOM 1504 C C . ASP A 1 200 ? 10.362 29.073 -14.728 1.00 51.75 200 ASP A C 1
ATOM 1506 O O . ASP A 1 200 ? 10.772 29.959 -15.478 1.00 51.75 200 ASP A O 1
ATOM 1510 N N . HIS A 1 201 ? 10.301 27.801 -15.140 1.00 53.62 201 HIS A N 1
ATOM 1511 C CA . HIS A 1 201 ? 10.720 27.363 -16.481 1.00 53.62 201 HIS A CA 1
ATOM 1512 C C . HIS A 1 201 ? 9.750 27.821 -17.594 1.00 53.62 201 HIS A C 1
ATOM 1514 O O . HIS A 1 201 ? 10.141 27.976 -18.752 1.00 53.62 201 HIS A O 1
ATOM 1520 N N . ASN A 1 202 ? 8.479 28.070 -17.263 1.00 50.34 202 ASN A N 1
ATOM 1521 C CA . ASN A 1 202 ? 7.494 28.638 -18.193 1.00 50.34 202 ASN A CA 1
ATOM 1522 C C . ASN A 1 202 ? 7.663 30.173 -18.318 1.00 50.34 202 ASN A C 1
ATOM 1524 O O . ASN A 1 202 ? 7.497 30.752 -19.393 1.00 50.34 202 ASN A O 1
ATOM 1528 N N . LEU A 1 203 ? 8.108 30.834 -17.243 1.00 53.97 203 LEU A N 1
ATOM 1529 C CA . LEU A 1 203 ? 8.438 32.266 -17.230 1.00 53.97 203 LEU A CA 1
ATOM 1530 C C . LEU A 1 203 ? 9.786 32.600 -17.902 1.00 53.97 203 LEU A C 1
ATOM 1532 O O . LEU A 1 203 ? 9.957 33.709 -18.411 1.00 53.97 203 LEU A O 1
ATOM 1536 N N . THR A 1 204 ? 10.743 31.669 -17.959 1.00 52.81 204 THR A N 1
ATOM 1537 C CA . THR A 1 204 ? 12.001 31.859 -18.709 1.00 52.81 204 THR A CA 1
ATOM 1538 C C . THR A 1 204 ? 11.857 31.581 -20.209 1.00 52.81 204 THR A C 1
ATOM 1540 O O . THR A 1 204 ? 12.444 32.310 -21.008 1.00 52.81 204 THR A O 1
ATOM 1543 N N . SER A 1 205 ? 11.014 30.623 -20.619 1.00 51.78 205 SER A N 1
ATOM 1544 C CA . SER A 1 205 ? 10.752 30.328 -22.041 1.00 51.78 205 SER A CA 1
ATOM 1545 C C . SER A 1 205 ? 9.898 31.393 -22.751 1.00 51.78 205 SER A C 1
ATOM 1547 O O . SER A 1 205 ? 9.913 31.473 -23.977 1.00 51.78 205 SER A O 1
ATOM 1549 N N . THR A 1 206 ? 9.173 32.233 -22.005 1.00 51.75 206 THR A N 1
ATOM 1550 C CA . THR A 1 206 ? 8.394 33.364 -22.551 1.00 51.75 206 THR A CA 1
ATOM 1551 C C . THR A 1 206 ? 9.221 34.640 -22.723 1.00 51.75 206 THR A C 1
ATOM 1553 O O . THR A 1 206 ? 8.801 35.547 -23.437 1.00 51.75 206 THR A O 1
ATOM 1556 N N . LYS A 1 207 ? 10.418 34.717 -22.123 1.00 47.78 207 LYS A N 1
ATOM 1557 C CA . LYS A 1 207 ? 11.299 35.897 -22.189 1.00 47.78 207 LYS A CA 1
ATOM 1558 C C . LYS A 1 207 ? 12.442 35.767 -23.209 1.00 47.78 207 LYS A C 1
ATOM 1560 O O . LYS A 1 207 ? 13.196 36.718 -23.389 1.00 47.78 207 LYS A O 1
ATOM 1565 N N . SER A 1 208 ? 12.571 34.619 -23.881 1.00 45.53 208 SER A N 1
ATOM 1566 C CA . SER A 1 208 ? 13.634 34.333 -24.861 1.00 45.53 208 SER A CA 1
ATOM 1567 C C . SER A 1 208 ? 13.175 34.338 -26.326 1.00 45.53 208 SER A C 1
ATOM 1569 O O . SER A 1 208 ? 13.868 33.772 -27.166 1.00 45.53 208 SER A O 1
ATOM 1571 N N . SER A 1 209 ? 12.026 34.944 -26.644 1.00 39.44 209 SER A N 1
ATOM 1572 C CA . SER A 1 209 ? 11.605 35.186 -28.034 1.00 39.44 209 SER A CA 1
ATOM 1573 C C . SER A 1 209 ? 11.688 36.684 -28.359 1.00 39.44 209 SER A C 1
ATOM 1575 O O . SER A 1 209 ? 10.738 37.409 -28.057 1.00 39.44 209 SER A O 1
ATOM 1577 N N . PRO A 1 210 ? 12.814 37.181 -28.897 1.00 49.28 210 PRO A N 1
ATOM 1578 C CA . PRO A 1 210 ? 12.809 38.298 -29.834 1.00 49.28 210 PRO A CA 1
ATOM 1579 C C . PRO A 1 210 ? 12.418 37.841 -31.248 1.00 49.28 210 PRO A C 1
ATOM 1581 O O . PRO A 1 210 ? 12.804 36.715 -31.642 1.00 49.28 210 PRO A O 1
#

Sequence (210 aa):
MSDVKTSVIVLANTILGTGLLSIPYAIKSDGLALGVILVIASACTSAFGLYCLAIAAKFAVPGHASFFALSKLTVPQLGIVFDLAIAVKCFGVGCSYLIVIGDLMPQIMTSLLDPDFLDGHDYLANRTLWITVFLIIILPLVYKRNLDSLRTASLIALASVAYLVILVIVHFVHILFGGKENIIKGDIHYFQPASLTSIDHNLTSTKSSP

Organism: Ambrosiozyma monospora (NCBI:txid43982)

Foldseek 3Di:
DVPVVLVVLLVVLVVCACVVVCLVVQCVQFFPQVSVVVVVVVVVVVVVVVVVVVVLQVVADPPPSDLQRSCVVPPNVCSVVVVVVVVVVVVVSVVVVLQVQLQVQLVVCVVPDDPVVVVVCVVSNHSVNSSVVVVVVVVVVVVDPDCPVVSVVSVVSVVVVVVVVVVVVVVVVCVVVDPPDPPPPPPRRHGDRVVVVVVVVVVVVVPPDD

Secondary structure (DSSP, 8-state):
-HHHHHHHHHHHHHHHTTHHHHHHHHHHHH-HHHHHHHHHHHHHHHHHHHHHHHHHHHTSPTT---HHHHHHHH-TTTHHHHHHHHHHHHHHHHHHHHHHHHHHHHHHHHHHS-HHHHTT-GGGG-HHHHHHHHHHHHHHHHT---THHHHHHHHHHHHHHHHHHHHHHHHHHHHHTT-----------SS--HHHHHHHHHHHHTSS--

InterPro domains:
  IPR013057 Amino acid transporter, transmembrane domain [PF01490] (4-180)